Protein AF-A0A1V9Y1W1-F1 (afdb_monomer_lite)

Secondary structure (DSSP, 8-state):
-HHHHH--PPPPPSSPPSTT--TTSPPP---TTHHHHHHHHHHHHHHHH-TT--HHHHTTTS-HHHHHHHHHGGG-S-HHHHHHHHHHHHHHHHH-GGGHHHHHHHHHHHHHHIIIIIS--TTHHHHHHHHHHHHHTPPSSPPHHHHHHIIIIIHHHTTSGGGGGTHHHHHHHHHHHHHH-GGGHHHHHHHHHHT--SS-HHHHHHHHHHHHHHHHT--HHHHTTTHHHHHHHHHHHHT-SSHHHHHHHHGGGG-HHHHHHHHHTHHHHHHHHHHHHHHHHHH-S-HHHHHHHHHHHHHHHHH-HHHHHHHHHHHHHHHHHHHHHHHHHHHHHHHHHHHHHT-GGGS--

Sequence (349 aa):
MFATNVFRTLPPSSNPNGAEFDPEEDEPTLEAAWPHLQLVYELFLRFLESGNFHPANAKKYIDHRFVLQLLELFDSEDPRERDFLKTTLHRIYGKFLSLRGYIRKQINNIFYRFIYETERHNGVAELLEILGSIINGFALPLKEEHKVFLLKVLMPLHKVKSLSVYHPQLAYCVVQFLEKDPSLTKPVILSLLKFWPKVHSPKEVMFLNELEEILDVIEPAEFQKIQVPLFKQLARCVSSPHFQVAERALYYCNNEYIMSLISDNVHEILPIMFPALYKNRESHWNKTIYGLIYGALKQFMEINQTLFNECVKKFEEESGLDETKEKQRQEFWQKVQQMAIQNPQVGAG

Organism: NCBI:txid418985

Radius of gyration: 27.18 Å; chains: 1; bounding box: 74×66×66 Å

pLDDT: mean 92.95, std 8.32, range [42.84, 98.75]

Foldseek 3Di:
DLCVVPQDQADDDPADDDPPDAPVPDDQDADPCCVVNVVSLVVVLCQLVDPPDDVVVCDVPCDLVVLLSLVSCLQHSHVVSVVSSLSNVLSCCVRPVPCVVSNVVSLQVVQCCCLPPDVDGNRVQSSLQSLLVVLLVDDPPHDPVVLCCCLVRLLSLLQRPNCVNRLVSSLSSNLSNCLNPVVSLQSSVVSLLVSQDDPDVVSNLSSLVSVLSNLVRHDLVSCVNCLQSVLLVLLVQCLDLPCSSVVSSLCLCVDPSSLVSCLVVVLRRVLNNVLSLVVVCPPHPDPVSNVSSVVSLVSSCVSPVVVSVVSVVVNVVVVVVVVVVVVVVVVVVVVVVVVVVPDVVVVDD

InterPro domains:
  IPR002554 Protein phosphatase 2A, regulatory B subunit, B56 [PF01603] (1-340)
  IPR002554 Protein phosphatase 2A, regulatory B subunit, B56 [PIRSF028043] (1-345)
  IPR002554 Protein phosphatase 2A, regulatory B subunit, B56 [PTHR10257] (1-341)
  IPR011989 Armadillo-like helical [G3DSA:1.25.10.10] (1-339)
  IPR016024 Armadillo-type fold [SSF48371] (1-335)

Structure (mmCIF, N/CA/C/O backbone):
data_AF-A0A1V9Y1W1-F1
#
_entry.id   AF-A0A1V9Y1W1-F1
#
loop_
_atom_site.group_PDB
_atom_site.id
_atom_site.type_symbol
_atom_site.label_atom_id
_atom_site.label_alt_id
_atom_site.label_comp_id
_atom_site.label_asym_id
_atom_site.label_entity_id
_atom_site.label_seq_id
_atom_site.pdbx_PDB_ins_code
_atom_site.Cartn_x
_atom_site.Cartn_y
_atom_site.Cartn_z
_atom_site.occupancy
_atom_site.B_iso_or_equiv
_atom_site.auth_seq_id
_atom_site.auth_comp_id
_atom_site.auth_asym_id
_atom_site.auth_atom_id
_atom_site.pdbx_PDB_model_num
ATOM 1 N N . MET A 1 1 ? 26.058 -5.928 -27.837 1.00 94.44 1 MET A N 1
ATOM 2 C CA . MET A 1 1 ? 26.867 -5.950 -26.601 1.00 94.44 1 MET A CA 1
ATOM 3 C C . MET A 1 1 ? 25.974 -6.131 -25.381 1.00 94.44 1 MET A C 1
ATOM 5 O O . MET A 1 1 ? 25.947 -7.250 -24.898 1.00 94.44 1 MET A O 1
ATOM 9 N N . PHE A 1 2 ? 25.194 -5.129 -24.943 1.00 96.44 2 PHE A N 1
ATOM 10 C CA . PHE A 1 2 ? 24.341 -5.250 -23.743 1.00 96.44 2 PHE A CA 1
ATOM 11 C C . PHE A 1 2 ? 23.409 -6.472 -23.797 1.00 96.44 2 PHE A C 1
ATOM 13 O O . PHE A 1 2 ? 23.559 -7.391 -23.002 1.00 96.44 2 PHE A O 1
ATOM 20 N N . ALA A 1 3 ? 22.549 -6.542 -24.820 1.00 95.62 3 ALA A N 1
ATOM 21 C CA . ALA A 1 3 ? 21.595 -7.638 -25.004 1.00 95.62 3 ALA A CA 1
ATOM 22 C C . ALA A 1 3 ? 22.239 -9.037 -24.977 1.00 95.62 3 ALA A C 1
ATOM 24 O O . ALA A 1 3 ? 21.687 -9.951 -24.390 1.00 95.62 3 ALA A O 1
ATOM 25 N N . THR A 1 4 ? 23.421 -9.199 -25.579 1.00 96.38 4 THR A N 1
ATOM 26 C CA . THR A 1 4 ? 24.126 -10.490 -25.661 1.00 96.38 4 THR A CA 1
ATOM 27 C C . THR A 1 4 ? 24.668 -10.965 -24.314 1.00 96.38 4 THR A C 1
ATOM 29 O O . THR A 1 4 ? 24.774 -12.164 -24.103 1.00 96.38 4 THR A O 1
ATOM 32 N N . ASN A 1 5 ? 25.046 -10.040 -23.428 1.00 96.62 5 ASN A N 1
ATOM 33 C CA . ASN A 1 5 ? 25.606 -10.381 -22.118 1.00 96.62 5 ASN A CA 1
ATOM 34 C C . ASN A 1 5 ? 24.523 -10.491 -21.042 1.00 96.62 5 ASN A C 1
ATOM 36 O O . ASN A 1 5 ? 24.656 -11.287 -20.123 1.00 96.62 5 ASN A O 1
ATOM 40 N N . VAL A 1 6 ? 23.480 -9.666 -21.148 1.00 96.75 6 VAL A N 1
ATOM 41 C CA . VAL A 1 6 ? 22.501 -9.463 -20.078 1.00 96.75 6 VAL A CA 1
ATOM 42 C C . VAL A 1 6 ? 21.240 -10.299 -20.293 1.00 96.75 6 VAL A C 1
ATOM 44 O O . VAL A 1 6 ? 20.782 -10.950 -19.355 1.00 96.75 6 VAL A O 1
ATOM 47 N N . PHE A 1 7 ? 20.687 -10.329 -21.514 1.00 97.31 7 PHE A N 1
ATOM 48 C CA . PHE A 1 7 ? 19.430 -11.034 -21.777 1.00 97.31 7 PHE A CA 1
ATOM 49 C C . PHE A 1 7 ? 19.651 -12.542 -21.817 1.00 97.31 7 PHE A C 1
ATOM 51 O O . PHE A 1 7 ? 20.186 -13.094 -22.780 1.00 97.31 7 PHE A O 1
ATOM 58 N N . ARG A 1 8 ? 19.188 -13.195 -20.756 1.00 95.31 8 ARG A N 1
ATOM 59 C CA . ARG A 1 8 ? 19.259 -14.634 -20.534 1.00 95.31 8 ARG A CA 1
ATOM 60 C C . ARG A 1 8 ? 18.009 -15.085 -19.794 1.00 95.31 8 ARG A C 1
ATOM 62 O O . ARG A 1 8 ? 17.386 -14.297 -19.089 1.00 95.31 8 ARG A O 1
ATOM 69 N N . THR A 1 9 ? 17.655 -16.354 -19.946 1.00 93.44 9 THR A N 1
ATOM 70 C CA . THR A 1 9 ? 16.672 -16.976 -19.058 1.00 93.44 9 THR A CA 1
ATOM 71 C C . THR A 1 9 ? 17.300 -17.112 -17.676 1.00 93.44 9 THR A C 1
ATOM 73 O O . THR A 1 9 ? 18.427 -17.597 -17.564 1.00 93.44 9 THR A O 1
ATOM 76 N N . LEU A 1 10 ? 16.590 -16.656 -16.647 1.00 92.25 10 LEU A N 1
ATOM 77 C CA . LEU A 1 10 ? 17.040 -16.784 -15.265 1.00 92.25 10 LEU A CA 1
ATOM 78 C C . LEU A 1 10 ? 17.073 -18.266 -14.854 1.00 92.25 10 LEU A C 1
ATOM 80 O O . LEU A 1 10 ? 16.246 -19.050 -15.337 1.00 92.25 10 LEU A O 1
ATOM 84 N N . PRO A 1 11 ? 18.034 -18.672 -14.007 1.00 89.50 11 PRO A N 1
ATOM 85 C CA . PRO A 1 11 ? 18.079 -20.035 -13.498 1.00 89.50 11 PRO A CA 1
ATOM 86 C C . PRO A 1 11 ? 16.811 -20.360 -12.686 1.00 89.50 11 PRO A C 1
ATOM 88 O O . PRO A 1 11 ? 16.141 -19.448 -12.196 1.00 89.50 11 PRO A O 1
ATOM 91 N N . PRO A 1 12 ? 16.455 -21.651 -12.537 1.00 86.88 12 PRO A N 1
ATOM 92 C CA . PRO A 1 12 ? 15.406 -22.064 -11.612 1.00 86.88 12 PRO A CA 1
ATOM 93 C C . PRO A 1 12 ? 15.699 -21.533 -10.213 1.00 86.88 12 PRO A C 1
ATOM 95 O O . PRO A 1 12 ? 16.860 -21.500 -9.809 1.00 86.88 12 PRO A O 1
ATOM 98 N N . SER A 1 13 ? 14.652 -21.151 -9.486 1.00 82.81 13 SER A N 1
ATOM 99 C CA . SER A 1 13 ? 14.856 -20.575 -8.166 1.00 82.81 13 SER A CA 1
ATOM 100 C C . SER A 1 13 ? 15.487 -21.564 -7.189 1.00 82.81 13 SER A C 1
ATOM 102 O O . SER A 1 13 ? 15.090 -22.732 -7.135 1.00 82.81 13 SER A O 1
ATOM 104 N N . SER A 1 14 ? 16.428 -21.055 -6.395 1.00 76.25 14 SER A N 1
ATOM 105 C CA . SER A 1 14 ? 17.072 -21.778 -5.299 1.00 76.25 14 SER A CA 1
ATOM 106 C C . SER A 1 14 ? 16.156 -21.931 -4.080 1.00 76.25 14 SER A C 1
ATOM 108 O O . SER A 1 14 ? 16.342 -22.861 -3.293 1.00 76.25 14 SER A O 1
ATOM 110 N N . ASN A 1 15 ? 15.162 -21.048 -3.927 1.00 76.56 15 ASN A N 1
ATOM 111 C CA . ASN A 1 15 ? 14.377 -20.956 -2.697 1.00 76.56 15 ASN A CA 1
ATOM 112 C C . ASN A 1 15 ? 13.150 -21.883 -2.729 1.00 76.56 15 ASN A C 1
ATOM 114 O O . ASN A 1 15 ? 12.486 -21.999 -3.774 1.00 76.56 15 ASN A O 1
ATOM 118 N N . PRO A 1 16 ? 12.831 -22.546 -1.600 1.00 74.25 16 PRO A N 1
ATOM 119 C CA . PRO A 1 16 ? 11.750 -23.520 -1.522 1.00 74.25 16 PRO A CA 1
ATOM 120 C C . PRO A 1 16 ? 10.386 -22.896 -1.843 1.00 74.25 16 PRO A C 1
ATOM 122 O O . PRO A 1 16 ? 10.090 -21.767 -1.477 1.00 74.25 16 PRO A O 1
ATOM 125 N N . ASN A 1 17 ? 9.516 -23.656 -2.512 1.00 67.75 17 ASN A N 1
ATOM 126 C CA . ASN A 1 17 ? 8.134 -23.245 -2.770 1.00 67.75 17 ASN A CA 1
ATOM 127 C C . ASN A 1 17 ? 7.203 -23.826 -1.698 1.00 67.75 17 ASN A C 1
ATOM 129 O O . ASN A 1 17 ? 7.251 -25.028 -1.440 1.00 67.75 17 ASN A O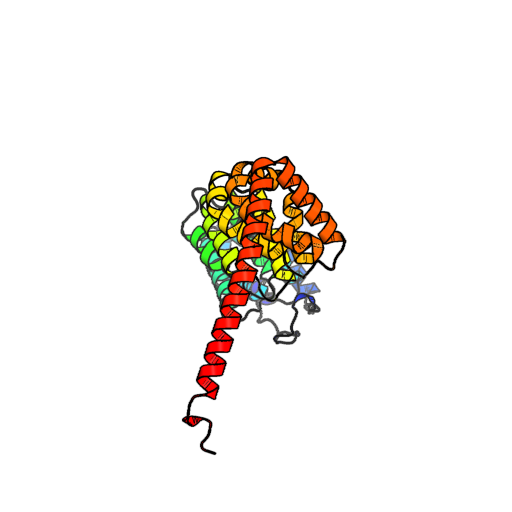 1
ATOM 133 N N . GLY A 1 18 ? 6.294 -23.024 -1.136 1.00 68.12 18 GLY A N 1
ATOM 134 C CA . GLY A 1 18 ? 5.291 -23.546 -0.205 1.00 68.12 18 GLY A CA 1
ATOM 135 C C . GLY A 1 18 ? 4.492 -22.486 0.546 1.00 68.12 18 GLY A C 1
ATOM 136 O O . GLY A 1 18 ? 4.697 -21.291 0.381 1.00 68.12 18 GLY A O 1
ATOM 137 N N . ALA A 1 19 ? 3.552 -22.938 1.378 1.00 66.88 19 ALA A N 1
ATOM 138 C CA . ALA A 1 19 ? 2.734 -22.064 2.223 1.00 66.88 19 ALA A CA 1
ATOM 139 C C . ALA A 1 19 ? 3.459 -21.579 3.492 1.00 66.88 19 ALA A C 1
ATOM 141 O O . ALA A 1 19 ? 3.015 -20.601 4.086 1.00 66.88 19 ALA A O 1
ATOM 142 N N . GLU A 1 20 ? 4.537 -22.264 3.880 1.00 66.94 20 GLU A N 1
ATOM 143 C CA . GLU A 1 20 ? 5.432 -21.924 5.001 1.00 66.94 20 GLU A CA 1
ATOM 144 C C . GLU A 1 20 ? 6.626 -21.067 4.554 1.00 66.94 20 GLU A C 1
ATOM 146 O O . GLU A 1 20 ? 7.510 -20.772 5.345 1.00 66.94 20 GLU A O 1
ATOM 151 N N . PHE A 1 21 ? 6.662 -20.695 3.275 1.00 70.44 21 PHE A N 1
ATOM 152 C CA . PHE A 1 21 ? 7.709 -19.872 2.696 1.00 70.44 21 PHE A CA 1
ATOM 153 C C . PHE A 1 21 ? 7.544 -18.410 3.120 1.00 70.44 21 PHE A C 1
ATOM 155 O O . PHE A 1 21 ? 6.513 -17.799 2.813 1.00 70.44 21 PHE A O 1
ATOM 162 N N . ASP A 1 22 ? 8.566 -17.864 3.776 1.00 76.38 22 ASP A N 1
ATOM 163 C CA . ASP A 1 22 ? 8.696 -16.436 4.044 1.00 76.38 22 ASP A CA 1
ATOM 164 C C . ASP A 1 22 ? 9.811 -15.841 3.163 1.00 76.38 22 ASP A C 1
ATOM 166 O O . ASP A 1 22 ? 10.987 -16.120 3.397 1.00 76.38 22 ASP A O 1
ATOM 170 N N . PRO A 1 23 ? 9.476 -15.016 2.154 1.00 75.50 23 PRO A N 1
ATOM 171 C CA . PRO A 1 23 ? 10.470 -14.375 1.297 1.00 75.50 23 PRO A CA 1
ATOM 172 C C . PRO A 1 23 ? 11.428 -13.434 2.041 1.00 75.50 23 PRO A C 1
ATOM 174 O O . PRO A 1 23 ? 12.436 -13.035 1.464 1.00 75.50 23 PRO A O 1
ATOM 177 N N . GLU A 1 24 ? 11.120 -13.022 3.276 1.00 72.69 24 GLU A N 1
ATOM 178 C CA . GLU A 1 24 ? 12.048 -12.222 4.086 1.00 72.69 24 GLU A CA 1
ATOM 179 C C . GLU A 1 24 ? 13.225 -13.039 4.630 1.00 72.69 24 GLU A C 1
ATOM 181 O O . GLU A 1 24 ? 14.273 -12.468 4.933 1.00 72.69 24 GLU A O 1
ATOM 186 N N . GLU A 1 25 ? 13.073 -14.361 4.732 1.00 76.50 25 GLU A N 1
ATOM 187 C CA . GLU A 1 25 ? 14.111 -15.275 5.221 1.00 76.50 25 GLU A CA 1
ATOM 188 C C . GLU A 1 25 ? 15.004 -15.820 4.094 1.00 76.50 25 GLU A C 1
ATOM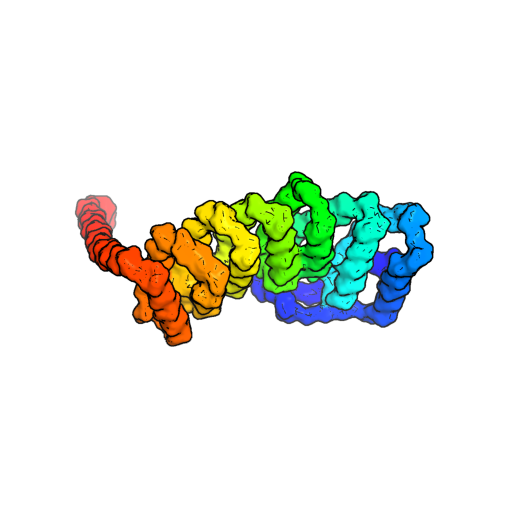 190 O O . GLU A 1 25 ? 15.956 -16.559 4.353 1.00 76.50 25 GLU A O 1
ATOM 195 N N . ASP A 1 26 ? 14.725 -15.447 2.843 1.00 77.06 26 ASP A N 1
ATOM 196 C CA . ASP A 1 26 ? 15.476 -15.911 1.683 1.00 77.06 26 ASP A CA 1
ATOM 197 C C . ASP A 1 26 ? 16.915 -15.383 1.669 1.00 77.06 26 ASP A C 1
ATOM 199 O O . ASP A 1 26 ? 17.170 -14.175 1.628 1.00 77.06 26 ASP A O 1
ATOM 203 N N . GLU A 1 27 ? 17.880 -16.300 1.584 1.00 76.44 27 GLU A N 1
ATOM 204 C CA . GLU A 1 27 ? 19.252 -15.936 1.247 1.00 76.44 27 GLU A CA 1
ATOM 205 C C . GLU A 1 27 ? 19.339 -15.604 -0.254 1.00 76.44 27 GLU A C 1
ATOM 207 O O . GLU A 1 27 ? 19.015 -16.445 -1.097 1.00 76.44 27 GLU A O 1
ATOM 212 N N . PRO A 1 28 ? 19.779 -14.392 -0.639 1.00 80.19 28 PRO A N 1
ATOM 213 C CA . PRO A 1 28 ? 19.833 -14.018 -2.043 1.00 80.19 28 PRO A CA 1
ATOM 214 C C . PRO A 1 28 ? 20.905 -14.831 -2.773 1.00 80.19 28 PRO A C 1
ATOM 216 O O . PRO A 1 28 ? 22.097 -14.738 -2.459 1.00 80.19 28 PRO A O 1
ATOM 219 N N . THR A 1 29 ? 20.508 -15.568 -3.813 1.00 85.00 29 THR A N 1
ATOM 220 C CA . THR A 1 29 ? 21.474 -16.202 -4.715 1.00 85.00 29 THR A CA 1
ATOM 221 C C . THR A 1 29 ? 22.165 -15.125 -5.547 1.00 85.00 29 THR A C 1
ATOM 223 O O . THR A 1 29 ? 21.559 -14.472 -6.398 1.00 85.00 29 THR A O 1
ATOM 226 N N . LEU A 1 30 ? 23.462 -14.939 -5.308 1.00 91.00 30 LEU A N 1
ATOM 227 C CA . LEU A 1 30 ? 24.277 -13.979 -6.047 1.00 91.00 30 LEU A CA 1
ATOM 228 C C . LEU A 1 30 ? 24.680 -14.527 -7.420 1.00 91.00 30 LEU A C 1
ATOM 230 O O . LEU A 1 30 ? 25.080 -15.684 -7.554 1.00 91.00 30 LEU A O 1
ATOM 234 N N . GLU A 1 31 ? 24.658 -13.667 -8.438 1.00 91.06 31 GLU A N 1
ATOM 235 C CA . GLU A 1 31 ? 25.054 -14.037 -9.795 1.00 91.06 31 GLU A CA 1
ATOM 236 C C . GLU A 1 31 ? 26.576 -14.245 -9.883 1.00 91.06 31 GLU A C 1
ATOM 238 O O . GLU A 1 31 ? 27.374 -13.351 -9.581 1.00 91.06 31 GLU A O 1
ATOM 243 N N . ALA A 1 32 ? 27.005 -15.429 -10.326 1.00 91.94 32 ALA A N 1
ATOM 244 C CA . ALA A 1 32 ? 28.419 -15.799 -10.374 1.00 91.94 32 ALA A CA 1
ATOM 245 C C . ALA A 1 32 ? 29.205 -14.956 -11.392 1.00 91.94 32 ALA A C 1
ATOM 247 O O . ALA A 1 32 ? 30.377 -14.639 -11.179 1.00 91.94 32 ALA A O 1
ATOM 248 N N . ALA A 1 33 ? 28.554 -14.544 -12.485 1.00 95.06 33 ALA A N 1
ATOM 249 C CA . ALA A 1 33 ? 29.146 -13.684 -13.508 1.00 95.06 33 ALA A CA 1
ATOM 250 C C . ALA A 1 33 ? 29.104 -12.181 -13.155 1.00 95.06 33 ALA A C 1
ATOM 252 O O . ALA A 1 33 ? 29.411 -11.342 -14.010 1.00 95.06 33 ALA A O 1
ATOM 253 N N . TRP A 1 34 ? 28.747 -11.818 -11.914 1.00 96.69 34 TRP A N 1
ATOM 254 C CA . TRP A 1 34 ? 28.551 -10.426 -11.502 1.00 96.69 34 TRP A CA 1
ATOM 255 C C . TRP A 1 34 ? 29.719 -9.478 -11.823 1.00 96.69 34 TRP A C 1
ATOM 257 O O . TRP A 1 34 ? 29.442 -8.408 -12.362 1.00 96.69 34 TRP A O 1
ATOM 267 N N . PRO A 1 35 ? 31.008 -9.828 -11.610 1.00 96.56 35 PRO A N 1
ATOM 268 C CA . PRO A 1 35 ? 32.115 -8.920 -11.931 1.00 96.56 35 PRO A CA 1
ATOM 269 C C . PRO A 1 35 ? 32.142 -8.463 -13.398 1.00 96.56 35 PRO A C 1
ATOM 271 O O . PRO A 1 35 ? 32.574 -7.353 -13.697 1.00 96.56 35 PRO A O 1
ATOM 274 N N . HIS A 1 36 ? 31.660 -9.303 -14.319 1.00 97.12 36 HIS A N 1
ATOM 275 C CA . HIS A 1 36 ? 31.512 -8.951 -15.731 1.00 97.12 36 HIS A CA 1
ATOM 276 C C . HIS A 1 36 ? 30.212 -8.184 -15.990 1.00 97.12 36 HIS A C 1
ATOM 278 O O . HIS A 1 36 ? 30.229 -7.131 -16.630 1.00 97.12 36 HIS A O 1
ATOM 284 N N . LEU A 1 37 ? 29.083 -8.684 -15.476 1.00 97.44 37 LEU A N 1
ATOM 285 C CA . LEU A 1 37 ? 27.770 -8.069 -15.701 1.00 97.44 37 LEU A CA 1
ATOM 286 C C . LEU A 1 37 ? 27.683 -6.654 -15.131 1.00 97.44 37 LEU A C 1
ATOM 288 O O . LEU A 1 37 ? 27.131 -5.776 -15.791 1.00 97.44 37 LEU A O 1
ATOM 292 N N . GLN A 1 38 ? 28.285 -6.412 -13.967 1.00 97.69 38 GLN A N 1
ATOM 293 C CA . GLN A 1 38 ? 28.365 -5.092 -13.355 1.00 97.69 38 GLN A CA 1
ATOM 294 C C . GLN A 1 38 ? 28.946 -4.066 -14.336 1.00 97.69 38 GLN A C 1
ATOM 296 O O . GLN A 1 38 ? 28.330 -3.032 -14.581 1.00 97.69 38 GLN A O 1
ATOM 301 N N . LEU A 1 39 ? 30.080 -4.376 -14.974 1.00 97.88 39 LEU A N 1
ATOM 302 C CA . LEU A 1 39 ? 30.716 -3.480 -15.945 1.00 97.88 39 LEU A CA 1
ATOM 303 C C . LEU A 1 39 ? 29.834 -3.249 -17.179 1.00 97.88 39 LEU A C 1
ATOM 305 O O . LEU A 1 39 ? 29.799 -2.142 -17.720 1.00 97.88 39 LEU A O 1
ATOM 309 N N . VAL A 1 40 ? 29.101 -4.273 -17.627 1.00 98.31 40 VAL A N 1
ATOM 310 C CA . VAL A 1 40 ? 28.162 -4.151 -18.752 1.00 98.31 40 VAL A CA 1
ATOM 311 C C . VAL A 1 40 ? 26.996 -3.220 -18.402 1.00 98.31 40 VAL A C 1
ATOM 313 O O . VAL A 1 40 ? 26.651 -2.354 -19.216 1.00 98.31 40 VAL A O 1
ATOM 316 N N . TYR A 1 41 ? 26.411 -3.364 -17.210 1.00 98.19 41 TYR A N 1
ATOM 317 C CA . TYR A 1 41 ? 25.351 -2.484 -16.719 1.00 98.19 41 TYR A CA 1
ATOM 318 C C . TYR A 1 41 ? 25.848 -1.049 -16.527 1.00 98.19 41 TYR A C 1
ATOM 320 O O . TYR A 1 41 ? 25.228 -0.119 -17.045 1.00 98.19 41 TYR A O 1
ATOM 328 N N . GLU A 1 42 ? 26.990 -0.858 -15.862 1.00 97.69 42 GLU A N 1
ATOM 329 C CA . GLU A 1 42 ? 27.600 0.458 -15.650 1.00 97.69 42 GLU A CA 1
ATOM 330 C C . GLU A 1 42 ? 27.883 1.167 -16.976 1.00 97.69 42 GLU A C 1
ATOM 332 O O . GLU A 1 42 ? 27.500 2.325 -17.160 1.00 97.69 42 GLU A O 1
ATOM 337 N N . LEU A 1 43 ? 28.493 0.470 -17.938 1.00 97.81 43 LEU A N 1
ATOM 338 C CA . LEU A 1 43 ? 28.789 1.029 -19.253 1.00 97.81 43 LEU A CA 1
ATOM 339 C C . LEU A 1 43 ? 27.510 1.445 -19.991 1.00 97.81 43 LEU A C 1
ATOM 341 O O . LEU A 1 43 ? 27.461 2.529 -20.578 1.00 97.81 43 LEU A O 1
ATOM 345 N N . PHE A 1 44 ? 26.467 0.612 -19.964 1.00 97.81 44 PHE A N 1
ATOM 346 C CA . PHE A 1 44 ? 25.202 0.931 -20.625 1.00 97.81 44 PHE A CA 1
ATOM 347 C C . PHE A 1 44 ? 24.478 2.106 -19.962 1.00 97.81 44 PHE A C 1
ATOM 349 O O . PHE A 1 44 ? 23.954 2.982 -20.652 1.00 97.81 44 PHE A O 1
ATOM 356 N N . LEU A 1 45 ? 24.506 2.175 -18.634 1.00 96.94 45 LEU A N 1
ATOM 357 C CA . LEU A 1 45 ? 23.914 3.267 -17.874 1.00 96.94 45 LEU A CA 1
ATOM 358 C C . LEU A 1 45 ? 24.636 4.591 -18.156 1.00 96.94 45 LEU A C 1
ATOM 360 O O . LEU A 1 45 ? 23.988 5.576 -18.510 1.00 96.94 45 LEU A O 1
ATOM 364 N N . ARG A 1 46 ? 25.976 4.600 -18.141 1.00 96.88 46 ARG A N 1
ATOM 365 C CA . ARG A 1 46 ? 26.783 5.774 -18.525 1.00 96.88 46 ARG A CA 1
ATOM 366 C C . ARG A 1 46 ? 26.538 6.195 -19.973 1.00 96.88 46 ARG A C 1
ATOM 368 O O . ARG A 1 46 ? 26.474 7.389 -20.262 1.00 96.88 46 ARG A O 1
ATOM 375 N N . PHE A 1 47 ? 26.356 5.235 -20.878 1.00 95.94 47 PHE A N 1
ATOM 376 C CA . PHE A 1 47 ? 25.985 5.511 -22.265 1.00 95.94 47 PHE A CA 1
ATOM 377 C C . PHE A 1 47 ? 24.619 6.207 -22.372 1.00 95.94 47 PHE A C 1
ATOM 379 O O . PHE A 1 47 ? 24.504 7.205 -23.085 1.00 95.94 47 PHE A O 1
ATOM 386 N N . LEU A 1 48 ? 23.602 5.739 -21.639 1.00 95.25 48 LEU A N 1
ATOM 387 C CA . LEU A 1 48 ? 22.280 6.375 -21.607 1.00 95.25 48 LEU A CA 1
ATOM 388 C C . LEU A 1 48 ? 22.316 7.769 -20.968 1.00 95.25 48 LEU A C 1
ATOM 390 O O . LEU A 1 48 ? 21.591 8.663 -21.407 1.00 95.25 48 LEU A O 1
ATOM 394 N N . GLU A 1 49 ? 23.132 7.967 -19.934 1.00 93.81 49 GLU A N 1
ATOM 395 C CA . GLU A 1 49 ? 23.247 9.230 -19.194 1.00 93.81 49 GLU A CA 1
ATOM 396 C C . GLU A 1 49 ? 24.115 10.283 -19.886 1.00 93.81 49 GLU A C 1
ATOM 398 O O . GLU A 1 49 ? 24.023 11.461 -19.543 1.00 93.81 49 GLU A O 1
ATOM 403 N N . SER A 1 50 ? 24.901 9.893 -20.890 1.00 94.81 50 SER A N 1
ATOM 404 C CA . SER A 1 50 ? 25.735 10.818 -21.654 1.00 94.81 50 SER A CA 1
ATOM 405 C C . SER A 1 50 ? 24.925 11.998 -22.204 1.00 94.81 50 SER A C 1
ATOM 407 O O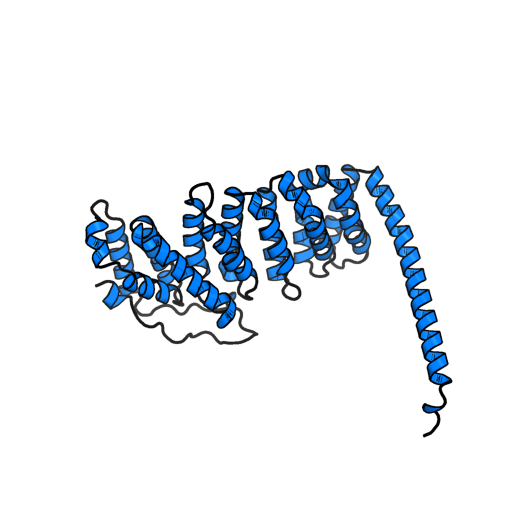 . SER A 1 50 ? 23.878 11.816 -22.831 1.00 94.81 50 SER A O 1
ATOM 409 N N . GLY A 1 51 ? 25.442 13.219 -22.030 1.00 91.81 51 GLY A N 1
ATOM 410 C CA . GLY A 1 51 ? 24.837 14.436 -22.587 1.00 91.81 51 GLY A CA 1
ATOM 411 C C . GLY A 1 51 ? 24.762 14.435 -24.119 1.00 91.81 51 GLY A C 1
ATOM 412 O O . GLY A 1 51 ? 23.899 15.089 -24.692 1.00 91.81 51 GLY A O 1
ATOM 413 N N . ASN A 1 52 ? 25.603 13.632 -24.779 1.00 93.12 52 ASN A N 1
ATOM 414 C CA . ASN A 1 52 ? 25.625 13.477 -26.236 1.00 93.12 52 ASN A CA 1
ATOM 415 C C . ASN A 1 52 ? 24.702 12.347 -26.734 1.00 93.12 52 ASN A C 1
ATOM 417 O O . ASN A 1 52 ? 24.702 12.013 -27.923 1.00 93.12 52 ASN A O 1
ATOM 421 N N . PHE A 1 53 ? 23.932 11.716 -25.845 1.00 93.38 53 PHE A N 1
ATOM 422 C CA . PHE A 1 53 ? 23.012 10.648 -26.212 1.00 93.38 53 PHE A CA 1
ATOM 423 C C . PHE A 1 53 ? 21.779 11.205 -26.936 1.00 93.38 53 PHE A C 1
ATOM 425 O O . PHE A 1 53 ? 21.013 11.983 -26.371 1.00 93.38 53 PHE A O 1
ATOM 432 N N . HIS A 1 54 ? 21.547 10.746 -28.169 1.00 92.00 54 HIS A N 1
ATOM 433 C CA . HIS A 1 54 ? 20.410 11.155 -28.996 1.00 92.00 54 HIS A CA 1
ATOM 434 C C . HIS A 1 54 ? 19.355 10.031 -29.073 1.00 92.00 54 HIS A C 1
ATOM 436 O O . HIS A 1 54 ? 19.546 9.070 -29.829 1.00 92.00 54 HIS A O 1
ATOM 442 N N . PRO A 1 55 ? 18.209 10.139 -28.364 1.00 92.12 55 PRO A N 1
ATOM 443 C CA . PRO A 1 55 ? 17.198 9.076 -28.314 1.00 92.12 55 PRO A CA 1
ATOM 444 C C . PRO A 1 55 ? 16.631 8.688 -29.686 1.00 92.12 55 PRO A C 1
ATOM 446 O O . PRO A 1 55 ? 16.304 7.526 -29.914 1.00 92.12 55 PRO A O 1
ATOM 449 N N . ALA A 1 56 ? 16.555 9.632 -30.630 1.00 90.56 56 ALA A N 1
ATOM 450 C CA . ALA A 1 56 ? 16.045 9.380 -31.980 1.00 90.56 56 ALA A CA 1
ATOM 451 C C . ALA A 1 56 ? 16.846 8.300 -32.733 1.00 90.56 56 ALA A C 1
ATOM 453 O O . ALA A 1 56 ? 16.259 7.468 -33.425 1.00 90.56 56 ALA A O 1
ATOM 454 N N . ASN A 1 57 ? 18.168 8.269 -32.544 1.00 92.12 57 ASN A N 1
ATOM 455 C CA . ASN A 1 57 ? 19.047 7.293 -33.189 1.00 92.12 57 ASN A CA 1
ATOM 456 C C . ASN A 1 57 ? 18.959 5.923 -32.502 1.00 92.12 57 ASN A C 1
ATOM 458 O O . ASN A 1 57 ? 18.968 4.888 -33.167 1.00 92.12 57 ASN A O 1
ATOM 462 N N . ALA A 1 58 ? 18.824 5.919 -31.174 1.00 92.38 58 ALA A N 1
ATOM 463 C CA . ALA A 1 58 ? 18.742 4.704 -30.367 1.00 92.38 58 ALA A CA 1
ATOM 464 C C . ALA A 1 58 ? 17.366 4.015 -30.431 1.00 92.38 58 ALA A C 1
ATOM 466 O O . ALA A 1 58 ? 17.284 2.808 -30.220 1.00 92.38 58 ALA A O 1
ATOM 467 N N . LYS A 1 59 ? 16.294 4.745 -30.773 1.00 90.06 59 LYS A N 1
ATOM 468 C CA . LYS A 1 59 ? 14.911 4.232 -30.833 1.00 90.06 59 LYS A CA 1
ATOM 469 C C . LYS A 1 59 ? 14.738 3.014 -31.751 1.00 90.06 59 LYS A C 1
ATOM 471 O O . LYS A 1 59 ? 13.832 2.220 -31.540 1.00 90.06 59 LYS A O 1
ATOM 476 N N . LYS A 1 60 ? 15.591 2.862 -32.771 1.00 92.44 60 LYS A N 1
ATOM 477 C CA . LYS A 1 60 ? 15.572 1.702 -33.682 1.00 92.44 60 LYS A CA 1
ATOM 478 C C . LYS A 1 60 ? 16.096 0.412 -33.038 1.00 92.44 60 LYS A C 1
ATOM 480 O O . LYS A 1 60 ? 15.822 -0.660 -33.556 1.00 92.44 60 LYS A O 1
ATOM 485 N N . TYR A 1 61 ? 16.863 0.530 -31.954 1.00 94.56 61 TYR A N 1
ATOM 486 C CA . TYR A 1 61 ? 17.530 -0.588 -31.281 1.00 94.56 61 TYR A CA 1
ATOM 487 C C . TYR A 1 61 ? 16.959 -0.854 -29.885 1.00 94.56 61 TYR A C 1
ATOM 489 O O . TYR A 1 61 ? 16.939 -1.995 -29.438 1.00 94.56 61 TYR A O 1
ATOM 497 N N . ILE A 1 62 ? 16.490 0.194 -29.202 1.00 96.12 62 ILE A N 1
ATOM 498 C CA . ILE A 1 62 ? 15.746 0.094 -27.945 1.00 96.12 62 ILE A CA 1
ATOM 499 C C . ILE A 1 62 ? 14.260 0.111 -28.303 1.00 96.12 62 ILE A C 1
ATOM 501 O O . ILE A 1 62 ? 13.611 1.158 -28.312 1.00 96.12 62 ILE A O 1
ATOM 505 N N . ASP A 1 63 ? 13.754 -1.059 -28.678 1.00 95.38 63 ASP A N 1
ATOM 506 C CA . ASP A 1 63 ? 12.377 -1.284 -29.107 1.00 95.38 63 ASP A CA 1
ATOM 507 C C . ASP A 1 63 ? 11.553 -2.023 -28.030 1.00 95.38 63 ASP A C 1
ATOM 509 O O . ASP A 1 63 ? 11.980 -2.211 -26.889 1.00 95.38 63 ASP A O 1
ATOM 513 N N . HIS A 1 64 ? 10.333 -2.439 -28.381 1.00 97.31 64 HIS A N 1
ATOM 514 C CA . HIS A 1 64 ? 9.462 -3.189 -27.471 1.00 97.31 64 HIS A CA 1
ATOM 515 C C . HIS A 1 64 ? 10.060 -4.534 -27.038 1.00 97.31 64 HIS A C 1
ATOM 517 O O . HIS A 1 64 ? 9.832 -4.960 -25.905 1.00 97.31 64 HIS A O 1
ATOM 523 N N . ARG A 1 65 ? 10.821 -5.201 -27.914 1.00 96.94 65 ARG A N 1
ATOM 524 C CA . ARG A 1 65 ? 11.453 -6.484 -27.599 1.00 96.94 65 ARG A CA 1
ATOM 525 C C . ARG A 1 65 ? 12.574 -6.287 -26.589 1.00 96.94 65 ARG A C 1
ATOM 527 O O . ARG A 1 65 ? 12.622 -7.021 -25.609 1.00 96.94 65 ARG A O 1
ATOM 534 N N . PHE A 1 66 ? 13.411 -5.269 -26.785 1.00 97.75 66 PHE A N 1
ATOM 535 C CA . PHE A 1 66 ? 14.455 -4.906 -25.830 1.00 97.75 66 PHE A CA 1
ATOM 536 C C . PHE A 1 66 ? 13.870 -4.642 -24.437 1.00 97.75 66 PHE A C 1
ATOM 538 O O . PHE A 1 66 ? 14.366 -5.168 -23.447 1.00 97.75 66 PHE A O 1
ATOM 545 N N . VAL A 1 67 ? 12.790 -3.855 -24.360 1.00 97.94 67 VAL A N 1
ATOM 546 C CA . VAL A 1 67 ? 12.119 -3.547 -23.086 1.00 97.94 67 VAL A CA 1
ATOM 547 C C . VAL A 1 67 ? 11.538 -4.798 -22.431 1.00 97.94 67 VAL A C 1
ATOM 549 O O . VAL A 1 67 ? 11.644 -4.937 -21.218 1.00 97.94 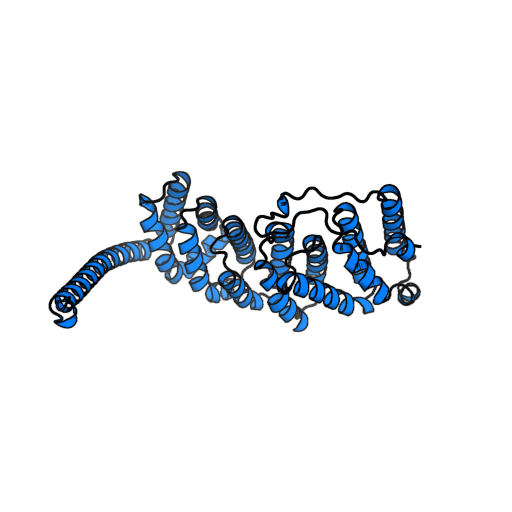67 VAL A O 1
ATOM 552 N N . LEU A 1 68 ? 10.929 -5.698 -23.207 1.00 97.75 68 LEU A N 1
ATOM 553 C CA . LEU A 1 68 ? 10.365 -6.935 -22.668 1.00 97.75 68 LEU A CA 1
ATOM 554 C C . LEU A 1 68 ? 11.454 -7.818 -22.045 1.00 97.75 68 LEU A C 1
ATOM 556 O O . LEU A 1 68 ? 11.318 -8.211 -20.895 1.00 97.75 68 LEU A O 1
ATOM 560 N N . GLN A 1 69 ? 12.555 -8.048 -22.765 1.00 97.75 69 GLN A N 1
ATOM 561 C CA . GLN A 1 69 ? 13.674 -8.851 -22.259 1.00 97.75 69 GLN A CA 1
ATOM 562 C C . GLN A 1 69 ? 14.363 -8.198 -21.054 1.00 97.75 69 GLN A C 1
ATOM 564 O O . GLN A 1 69 ? 14.837 -8.894 -20.165 1.00 97.75 69 GLN A O 1
ATOM 569 N N . LEU A 1 70 ? 14.405 -6.863 -20.999 1.00 98.12 70 LEU A N 1
ATOM 570 C CA . LEU A 1 70 ? 14.900 -6.139 -19.827 1.00 98.12 70 LEU A CA 1
ATOM 571 C C . LEU A 1 70 ? 13.982 -6.330 -18.611 1.00 98.12 70 LEU A C 1
ATOM 573 O O . LEU A 1 70 ? 14.471 -6.480 -17.499 1.00 98.12 70 LEU A O 1
ATOM 577 N N . LEU A 1 71 ? 12.662 -6.315 -18.819 1.00 98.12 71 LEU A N 1
ATOM 578 C CA . LEU A 1 71 ? 11.675 -6.507 -17.756 1.00 98.12 71 LEU A CA 1
ATOM 579 C C . LEU A 1 71 ? 11.682 -7.933 -17.194 1.00 98.12 71 LEU A C 1
ATOM 581 O O . LEU A 1 71 ? 11.519 -8.095 -15.992 1.00 98.12 71 LEU A O 1
ATOM 585 N N . GLU A 1 72 ? 11.914 -8.948 -18.029 1.00 96.94 72 GLU A N 1
ATOM 586 C CA . GLU A 1 72 ? 12.037 -10.349 -17.588 1.00 96.94 72 GLU A CA 1
ATOM 587 C C . GLU A 1 72 ? 13.171 -10.555 -16.570 1.00 96.94 72 GLU A C 1
ATOM 589 O O . GLU A 1 72 ? 13.084 -11.436 -15.720 1.00 96.94 72 GLU A O 1
ATOM 594 N N . LEU A 1 73 ? 14.212 -9.718 -16.607 1.00 97.88 73 LEU A N 1
ATOM 595 C CA . LEU A 1 73 ? 15.341 -9.805 -15.680 1.00 97.88 73 LEU A CA 1
ATOM 596 C C . LEU A 1 73 ? 15.055 -9.230 -14.289 1.00 97.88 73 LEU A C 1
ATOM 598 O O . LEU A 1 73 ? 15.841 -9.466 -13.375 1.00 97.88 73 LEU A O 1
ATOM 602 N N . PHE A 1 74 ? 13.949 -8.501 -14.092 1.00 98.00 74 PHE A N 1
ATOM 603 C CA . PHE A 1 74 ? 13.582 -8.010 -12.756 1.00 98.00 74 PHE A CA 1
ATOM 604 C C . PHE A 1 74 ? 13.270 -9.148 -11.779 1.00 98.00 74 PHE A C 1
ATOM 606 O O . PHE A 1 74 ? 13.263 -8.918 -10.575 1.00 98.00 74 PHE A O 1
ATOM 613 N N . ASP A 1 75 ? 13.050 -10.368 -12.268 1.00 95.88 75 ASP A N 1
ATOM 614 C CA . ASP A 1 75 ? 12.886 -11.547 -11.420 1.00 95.88 75 ASP A CA 1
ATOM 615 C C . ASP A 1 75 ? 14.229 -12.167 -10.973 1.00 95.88 75 ASP A C 1
ATOM 617 O O . ASP A 1 75 ? 14.246 -13.224 -10.349 1.00 95.88 75 ASP A O 1
ATOM 621 N N . SER A 1 76 ? 15.370 -11.526 -11.270 1.00 95.06 76 SER A N 1
ATOM 622 C CA . SER A 1 76 ? 16.693 -11.967 -10.800 1.00 95.06 76 SER A CA 1
ATOM 623 C C . SER A 1 76 ? 16.736 -12.022 -9.271 1.00 95.06 76 SER A C 1
ATOM 625 O O . SER A 1 76 ? 16.277 -11.094 -8.602 1.00 95.06 76 SER A O 1
ATOM 627 N N . GLU A 1 77 ? 17.300 -13.093 -8.706 1.00 92.88 77 GLU A N 1
ATOM 628 C CA . GLU A 1 77 ? 17.483 -13.237 -7.253 1.00 92.88 77 GLU A CA 1
ATOM 629 C C . GLU A 1 77 ? 18.557 -12.275 -6.716 1.00 92.88 77 GLU A C 1
ATOM 631 O O . GLU A 1 77 ? 18.490 -11.868 -5.555 1.00 92.88 77 GLU A O 1
ATOM 636 N N . ASP A 1 78 ? 19.478 -11.812 -7.571 1.00 95.00 78 ASP A N 1
ATOM 637 C CA . ASP A 1 78 ? 20.546 -10.889 -7.190 1.00 95.00 78 ASP A CA 1
ATOM 638 C C . ASP A 1 78 ? 20.020 -9.441 -7.059 1.00 95.00 78 ASP A C 1
ATOM 640 O O . ASP A 1 78 ? 19.713 -8.798 -8.073 1.00 95.00 78 ASP A O 1
ATOM 644 N N . PRO A 1 79 ? 19.953 -8.868 -5.839 1.00 94.94 79 PRO A N 1
ATOM 645 C CA . PRO A 1 79 ? 19.447 -7.509 -5.632 1.00 94.94 79 PRO A CA 1
ATOM 646 C C . PRO A 1 79 ? 20.286 -6.445 -6.347 1.00 94.94 79 PRO A C 1
ATOM 648 O O . PRO A 1 79 ? 19.768 -5.392 -6.719 1.00 94.94 79 PRO A O 1
ATOM 651 N N . ARG A 1 80 ? 21.576 -6.710 -6.589 1.00 96.69 80 ARG A N 1
ATOM 652 C CA . ARG A 1 80 ? 22.461 -5.771 -7.288 1.00 96.69 80 ARG A CA 1
ATOM 653 C C . ARG A 1 80 ? 22.052 -5.650 -8.751 1.00 96.69 80 ARG A C 1
ATOM 655 O O . ARG A 1 80 ? 22.021 -4.546 -9.290 1.00 96.69 80 ARG A O 1
ATOM 662 N N . GLU A 1 81 ? 21.698 -6.768 -9.388 1.00 97.62 81 GLU A N 1
ATOM 663 C CA . GLU A 1 81 ? 21.195 -6.769 -10.764 1.00 97.62 81 GLU A CA 1
ATOM 664 C C . GLU A 1 81 ? 19.876 -5.992 -10.850 1.00 97.62 81 GLU A C 1
ATOM 666 O O . GLU A 1 81 ? 19.729 -5.124 -11.716 1.00 97.62 81 GLU A O 1
ATOM 671 N N . ARG A 1 82 ? 18.955 -6.225 -9.905 1.00 97.56 82 ARG A N 1
ATOM 672 C CA . ARG A 1 82 ? 17.671 -5.511 -9.844 1.00 97.56 82 ARG A CA 1
ATOM 673 C C . ARG A 1 82 ? 17.836 -4.000 -9.678 1.00 97.56 82 ARG A C 1
ATOM 675 O O . ARG A 1 82 ? 17.136 -3.247 -10.355 1.00 97.56 82 ARG A O 1
ATOM 682 N N . ASP A 1 83 ? 18.795 -3.532 -8.882 1.00 97.75 83 ASP A N 1
ATOM 683 C CA . ASP A 1 83 ? 19.049 -2.093 -8.717 1.00 97.75 83 ASP A CA 1
ATOM 684 C C . ASP A 1 83 ? 19.571 -1.419 -10.009 1.00 97.75 83 ASP A C 1
ATOM 686 O O . ASP A 1 83 ? 19.117 -0.333 -10.402 1.00 97.75 83 ASP A O 1
ATOM 690 N N . PHE A 1 84 ? 20.448 -2.097 -10.761 1.00 98.25 84 PHE A N 1
ATOM 691 C CA . PHE A 1 84 ? 20.875 -1.615 -12.080 1.00 98.25 84 PHE A CA 1
ATOM 692 C C . PHE A 1 84 ? 19.738 -1.632 -13.103 1.00 98.25 84 PHE A C 1
ATOM 694 O O . PHE A 1 84 ? 19.595 -0.680 -13.882 1.00 98.25 84 PHE A O 1
ATOM 701 N N . LEU A 1 85 ? 18.913 -2.682 -13.108 1.00 98.44 85 LEU A N 1
ATOM 702 C CA . LEU A 1 85 ? 17.733 -2.781 -13.966 1.00 98.44 85 LEU A CA 1
ATOM 703 C C . LEU A 1 85 ? 16.738 -1.662 -13.664 1.00 98.44 85 LEU A C 1
ATOM 705 O O . LEU A 1 85 ? 16.266 -1.002 -14.594 1.00 98.44 85 LEU A O 1
ATOM 709 N N . LYS A 1 86 ? 16.493 -1.386 -12.379 1.00 98.50 86 LYS A N 1
ATOM 710 C CA . LYS A 1 86 ? 15.645 -0.293 -11.898 1.00 98.50 86 LYS A CA 1
ATOM 711 C C . LYS A 1 86 ? 16.069 1.036 -12.501 1.00 98.50 86 LYS A C 1
ATOM 713 O O . LYS A 1 86 ? 15.283 1.714 -13.172 1.00 98.50 86 LYS A O 1
ATOM 718 N N . THR A 1 87 ? 17.342 1.382 -12.327 1.00 98.06 87 THR A N 1
ATOM 719 C CA . THR A 1 87 ? 17.877 2.653 -12.817 1.00 98.06 87 THR A CA 1
ATOM 720 C C . THR A 1 87 ? 17.880 2.700 -14.345 1.00 98.06 87 THR A C 1
ATOM 722 O O . THR A 1 87 ? 17.472 3.699 -14.942 1.00 98.06 87 THR A O 1
ATOM 725 N N . THR A 1 88 ? 18.253 1.601 -15.005 1.00 98.06 88 THR A N 1
ATOM 726 C CA . THR A 1 88 ? 18.275 1.500 -16.471 1.00 98.06 88 THR A CA 1
ATOM 727 C C . THR A 1 88 ? 16.880 1.688 -17.071 1.00 98.06 88 THR A C 1
ATOM 729 O O . THR A 1 88 ? 16.698 2.517 -17.968 1.00 98.06 88 THR A O 1
ATOM 732 N N . LEU A 1 89 ? 15.873 0.974 -16.560 1.00 98.50 89 LEU A N 1
ATOM 733 C CA . LEU A 1 89 ? 14.495 1.075 -17.032 1.00 98.50 89 LEU A CA 1
ATOM 734 C C . LEU A 1 89 ? 13.920 2.472 -16.772 1.00 98.50 89 LEU A C 1
ATOM 736 O O . LEU A 1 89 ? 13.277 3.036 -17.660 1.00 98.50 89 LEU A O 1
ATOM 740 N N . HIS A 1 90 ? 14.206 3.072 -15.612 1.00 98.00 90 HIS A N 1
ATOM 741 C CA . HIS A 1 90 ? 13.790 4.440 -15.310 1.00 98.00 90 HIS A CA 1
ATOM 742 C C . HIS A 1 90 ? 14.374 5.450 -16.318 1.00 98.00 90 HIS A C 1
ATOM 744 O O . HIS A 1 90 ? 13.643 6.278 -16.873 1.00 98.00 90 HIS A O 1
ATOM 750 N N . ARG A 1 91 ? 15.671 5.352 -16.648 1.00 97.38 91 ARG A N 1
ATOM 751 C CA . ARG A 1 91 ? 16.307 6.207 -17.671 1.00 97.38 91 ARG A CA 1
ATOM 752 C C . ARG A 1 91 ? 15.697 6.004 -19.058 1.00 97.38 91 ARG A C 1
ATOM 754 O O . ARG A 1 91 ? 15.453 6.991 -19.760 1.00 97.38 91 ARG A O 1
ATOM 761 N N . ILE A 1 92 ? 15.411 4.757 -19.442 1.00 97.62 92 ILE A N 1
ATOM 762 C CA . ILE A 1 92 ? 14.734 4.445 -20.709 1.00 97.62 92 ILE A CA 1
ATOM 763 C C . ILE A 1 92 ? 13.334 5.076 -20.728 1.00 97.62 92 ILE A C 1
ATOM 765 O O . ILE A 1 92 ? 12.990 5.775 -21.682 1.00 97.62 92 ILE A O 1
ATOM 769 N N . TYR A 1 93 ? 12.545 4.917 -19.665 1.00 97.38 93 TYR A N 1
ATOM 770 C CA . TYR A 1 93 ? 11.212 5.515 -19.560 1.00 97.38 93 TYR A CA 1
ATOM 771 C C . TYR A 1 93 ? 11.246 7.049 -19.683 1.00 97.38 93 TYR A C 1
ATOM 773 O O . TYR A 1 93 ? 10.419 7.654 -20.380 1.00 97.38 93 TYR A O 1
ATOM 781 N N . GLY A 1 94 ? 12.228 7.688 -19.039 1.00 95.19 94 GLY A N 1
ATOM 782 C CA . GLY A 1 94 ? 12.428 9.133 -19.088 1.00 95.19 94 GLY A CA 1
ATOM 783 C C . GLY A 1 94 ? 12.736 9.639 -20.499 1.00 95.19 94 GLY A C 1
ATOM 784 O O . GLY A 1 94 ? 12.066 10.561 -20.972 1.00 95.19 94 GLY A O 1
ATOM 785 N N . LYS A 1 95 ? 13.698 9.007 -21.188 1.00 95.19 95 LYS A N 1
ATOM 786 C CA . LYS A 1 95 ? 14.221 9.452 -22.496 1.00 95.19 95 LYS A CA 1
ATOM 787 C C . LYS A 1 95 ? 13.360 9.042 -23.694 1.00 95.19 95 LYS A C 1
ATOM 789 O O . LYS A 1 95 ? 13.351 9.749 -24.701 1.00 95.19 95 LYS A O 1
ATOM 794 N N . PHE A 1 96 ? 12.634 7.926 -23.615 1.00 96.00 96 PHE A N 1
ATOM 795 C CA . PHE A 1 96 ? 11.871 7.375 -24.739 1.00 96.00 96 PHE A CA 1
ATOM 796 C C . PHE A 1 96 ? 10.359 7.500 -24.530 1.00 96.00 96 PHE A C 1
ATOM 798 O O . PHE A 1 96 ? 9.676 6.551 -24.145 1.00 96.00 96 PHE A O 1
ATOM 805 N N . LEU A 1 97 ? 9.807 8.663 -24.885 1.00 93.69 97 LEU A N 1
ATOM 806 C CA . LEU A 1 97 ? 8.368 8.955 -24.789 1.00 93.69 97 LEU A CA 1
ATOM 807 C C . LEU A 1 97 ? 7.481 7.889 -25.459 1.00 93.69 97 LEU A C 1
ATOM 809 O O . LEU A 1 97 ? 6.448 7.517 -24.908 1.00 93.69 97 LEU A O 1
ATOM 813 N N . SER A 1 98 ? 7.901 7.356 -26.614 1.00 94.94 98 SER A N 1
ATOM 814 C CA . SER A 1 98 ? 7.141 6.334 -27.351 1.00 94.94 98 SER A CA 1
ATOM 815 C C . SER A 1 98 ? 7.063 4.980 -26.644 1.00 94.94 98 SER A C 1
ATOM 817 O O . SER A 1 98 ? 6.164 4.206 -26.948 1.00 94.94 98 SER A O 1
ATOM 819 N N . LEU A 1 99 ? 7.983 4.682 -25.718 1.00 96.81 99 LEU A N 1
ATOM 820 C CA . LEU A 1 99 ? 8.009 3.410 -24.989 1.00 96.81 99 LEU A CA 1
ATOM 821 C C . LEU A 1 99 ? 7.197 3.457 -23.690 1.00 96.81 99 LEU A C 1
ATOM 823 O O . LEU A 1 99 ? 6.874 2.406 -23.146 1.00 96.81 99 LEU A O 1
ATOM 827 N N . ARG A 1 100 ? 6.816 4.645 -23.197 1.00 96.06 100 ARG A N 1
ATOM 828 C CA . ARG A 1 100 ? 6.150 4.805 -21.891 1.00 96.06 100 ARG A CA 1
ATOM 829 C C . ARG A 1 100 ? 4.869 3.985 -21.765 1.00 96.06 100 ARG A C 1
ATOM 831 O O . ARG A 1 100 ? 4.673 3.301 -20.765 1.00 96.06 100 ARG A O 1
ATOM 838 N N . GLY A 1 101 ? 4.011 4.033 -22.786 1.00 96.06 101 GLY A N 1
ATOM 839 C CA . GLY A 1 101 ? 2.766 3.261 -22.801 1.00 96.06 101 GLY A CA 1
ATOM 840 C C . GLY A 1 101 ? 3.019 1.753 -22.766 1.00 96.06 101 GLY A C 1
ATOM 841 O O . GLY A 1 101 ? 2.360 1.037 -22.015 1.00 96.06 101 GLY A O 1
ATOM 842 N N . TYR A 1 102 ? 4.016 1.283 -23.521 1.00 97.75 102 TYR A N 1
ATOM 843 C CA . TYR A 1 102 ? 4.394 -0.128 -23.552 1.00 97.75 102 TYR A CA 1
ATOM 844 C C . TYR A 1 102 ? 4.989 -0.594 -22.217 1.00 97.75 102 TYR A C 1
ATOM 846 O O . TYR A 1 102 ? 4.546 -1.610 -21.694 1.00 97.75 102 TYR A O 1
ATOM 854 N N . ILE A 1 103 ? 5.914 0.175 -21.629 1.00 98.31 103 ILE A N 1
ATOM 855 C CA . ILE A 1 103 ? 6.524 -0.127 -20.324 1.00 98.31 103 ILE A CA 1
ATOM 856 C C . ILE A 1 103 ? 5.442 -0.265 -19.249 1.00 98.31 103 ILE A C 1
ATOM 858 O O . ILE A 1 103 ? 5.374 -1.298 -18.593 1.00 98.31 103 ILE A O 1
ATOM 862 N N . ARG A 1 104 ? 4.536 0.719 -19.120 1.00 97.62 104 ARG A N 1
ATOM 863 C CA . ARG A 1 104 ? 3.436 0.650 -18.138 1.00 97.62 104 ARG A CA 1
ATOM 864 C C . ARG A 1 104 ? 2.557 -0.578 -18.352 1.00 97.62 104 ARG A C 1
ATOM 866 O O . ARG A 1 104 ? 2.220 -1.263 -17.396 1.00 97.62 104 ARG A O 1
ATOM 873 N N . LYS A 1 105 ? 2.217 -0.888 -19.606 1.00 97.38 105 LYS A N 1
ATOM 874 C CA . LYS A 1 105 ? 1.414 -2.072 -19.929 1.00 97.38 105 LYS A CA 1
ATOM 875 C C . LYS A 1 105 ? 2.117 -3.371 -19.521 1.00 97.38 105 LYS A C 1
ATOM 877 O O . LYS A 1 105 ? 1.462 -4.251 -18.978 1.00 97.38 105 LYS A O 1
ATOM 882 N N . GLN A 1 106 ? 3.419 -3.499 -19.775 1.00 98.06 106 GLN A N 1
ATOM 883 C CA . GLN A 1 106 ? 4.152 -4.717 -19.423 1.00 98.06 106 GLN A CA 1
ATOM 884 C C . GLN A 1 106 ? 4.356 -4.864 -17.915 1.00 98.06 106 GLN A C 1
ATOM 886 O O . GLN A 1 106 ? 4.161 -5.958 -17.400 1.00 98.06 106 GLN A O 1
ATOM 891 N N . ILE A 1 107 ? 4.635 -3.774 -17.192 1.00 98.38 107 ILE A N 1
ATOM 892 C CA . ILE A 1 107 ? 4.677 -3.805 -15.722 1.00 98.38 107 ILE A CA 1
ATOM 893 C C . ILE A 1 107 ? 3.313 -4.232 -15.157 1.00 98.38 107 ILE A C 1
ATOM 895 O O . ILE A 1 107 ? 3.256 -5.086 -14.278 1.00 98.38 107 ILE A O 1
ATOM 899 N N . ASN A 1 108 ? 2.202 -3.736 -15.718 1.00 97.69 108 ASN A N 1
ATOM 900 C CA . ASN A 1 108 ? 0.866 -4.185 -15.311 1.00 97.69 108 ASN A CA 1
ATOM 901 C C . ASN A 1 108 ? 0.664 -5.687 -15.535 1.00 97.69 108 ASN A C 1
ATOM 903 O O . ASN A 1 108 ? 0.087 -6.345 -14.678 1.00 97.69 108 ASN A O 1
ATOM 907 N N . ASN A 1 109 ? 1.131 -6.238 -16.659 1.00 97.94 109 ASN A N 1
ATOM 908 C CA . ASN A 1 109 ? 1.039 -7.677 -16.920 1.00 97.94 109 ASN A CA 1
ATOM 909 C C . ASN A 1 109 ? 1.834 -8.491 -15.889 1.00 97.94 109 ASN A C 1
ATOM 911 O O . ASN A 1 109 ? 1.335 -9.508 -15.412 1.00 97.94 109 ASN A O 1
ATOM 915 N N . ILE A 1 110 ? 3.034 -8.027 -15.521 1.00 98.19 110 ILE A N 1
ATOM 916 C CA . ILE A 1 110 ? 3.854 -8.647 -14.470 1.00 98.19 110 ILE A CA 1
ATOM 917 C C . ILE A 1 110 ? 3.094 -8.634 -13.143 1.00 98.19 110 ILE A C 1
ATOM 919 O O . ILE A 1 110 ? 2.947 -9.679 -12.517 1.00 98.19 110 ILE A O 1
ATOM 923 N N . PHE A 1 111 ? 2.530 -7.490 -12.750 1.00 98.44 111 PHE A N 1
ATOM 924 C CA . PHE A 1 111 ? 1.736 -7.394 -11.526 1.00 98.44 111 PHE A CA 1
ATOM 925 C C . PHE A 1 111 ? 0.469 -8.244 -11.566 1.00 98.44 111 PHE A C 1
ATOM 927 O O . PHE A 1 111 ? 0.136 -8.867 -10.566 1.00 98.44 111 PHE A O 1
ATOM 934 N N . TYR A 1 112 ? -0.227 -8.340 -12.700 1.00 98.06 112 TYR A N 1
ATOM 935 C CA . TYR A 1 112 ? -1.388 -9.223 -12.810 1.00 98.06 112 TYR A CA 1
ATOM 936 C C . TYR A 1 112 ? -1.016 -10.690 -12.618 1.00 98.06 112 TYR A C 1
ATOM 938 O O . TYR A 1 112 ? -1.674 -11.378 -11.838 1.00 98.06 112 TYR A O 1
ATOM 946 N N . ARG A 1 113 ? 0.063 -11.142 -13.261 1.00 97.62 113 ARG A N 1
ATOM 947 C CA . ARG A 1 113 ? 0.587 -12.495 -13.074 1.00 97.62 113 ARG A CA 1
ATOM 948 C C . ARG A 1 113 ? 1.009 -12.731 -11.623 1.00 97.62 113 ARG A C 1
ATOM 950 O O . ARG A 1 113 ? 0.639 -13.740 -11.035 1.00 97.62 113 ARG A O 1
ATOM 957 N N . PHE A 1 114 ? 1.706 -11.771 -11.021 1.00 96.94 114 PHE A N 1
ATOM 958 C CA . PHE A 1 114 ? 2.116 -11.832 -9.621 1.00 96.94 114 PHE A CA 1
ATOM 959 C C . PHE A 1 114 ? 0.915 -11.937 -8.666 1.00 96.94 114 PHE A C 1
ATOM 961 O O . PHE A 1 114 ? 0.880 -12.825 -7.828 1.00 96.94 114 PHE A O 1
ATOM 968 N N . ILE A 1 115 ? -0.107 -11.090 -8.817 1.00 96.69 115 ILE A N 1
ATOM 969 C CA . ILE A 1 115 ? -1.252 -11.027 -7.891 1.00 96.69 115 ILE A CA 1
ATOM 970 C C . ILE A 1 115 ? -2.194 -12.226 -8.036 1.00 96.69 115 ILE A C 1
ATOM 972 O O . ILE A 1 115 ? -2.806 -12.642 -7.053 1.00 96.69 115 ILE A O 1
ATOM 976 N N . TYR A 1 116 ? -2.405 -12.712 -9.263 1.00 96.25 116 TYR A N 1
ATOM 977 C CA . TYR A 1 116 ? -3.493 -13.647 -9.565 1.00 96.25 116 TYR A CA 1
ATOM 978 C C . TYR A 1 116 ? -3.034 -15.050 -9.967 1.00 96.25 116 TYR A C 1
ATOM 980 O O . TYR A 1 116 ? -3.868 -15.954 -9.961 1.00 96.25 116 TYR A O 1
ATOM 988 N N . GLU A 1 117 ? -1.761 -15.244 -10.319 1.00 95.12 117 GLU A N 1
ATOM 989 C CA . GLU A 1 117 ? -1.263 -16.530 -10.819 1.00 95.12 117 GLU A CA 1
ATOM 990 C C . GLU A 1 117 ? -0.139 -17.102 -9.954 1.00 95.12 117 GLU A C 1
ATOM 992 O O . GLU A 1 117 ? -0.249 -18.242 -9.511 1.00 95.12 117 GLU A O 1
ATOM 997 N N . THR A 1 118 ? 0.945 -16.349 -9.735 1.00 91.50 118 THR A N 1
ATOM 998 C CA . THR A 1 118 ? 2.180 -16.915 -9.162 1.00 91.50 118 THR A CA 1
ATOM 999 C C . THR A 1 118 ? 2.408 -16.579 -7.695 1.00 91.50 118 THR A C 1
ATOM 1001 O O . THR A 1 118 ? 3.075 -17.358 -7.023 1.00 91.50 118 THR A O 1
ATOM 1004 N N . GLU A 1 119 ? 1.927 -15.427 -7.209 1.00 90.56 119 GLU A N 1
ATOM 1005 C CA . GLU A 1 119 ? 2.261 -14.852 -5.889 1.00 90.56 119 GLU A CA 1
ATOM 1006 C C . GLU A 1 119 ? 3.774 -14.782 -5.599 1.00 90.56 119 GLU A C 1
ATOM 1008 O O . GLU A 1 119 ? 4.199 -14.652 -4.455 1.00 90.56 119 GLU A O 1
ATOM 1013 N N . ARG A 1 120 ? 4.601 -14.831 -6.651 1.00 89.06 120 ARG A N 1
ATOM 1014 C CA . ARG A 1 120 ? 6.061 -14.842 -6.575 1.00 89.06 120 ARG A CA 1
ATOM 1015 C C . ARG A 1 120 ? 6.661 -14.025 -7.711 1.00 89.06 120 ARG A C 1
ATOM 1017 O O . ARG A 1 120 ? 6.340 -14.286 -8.874 1.00 89.06 120 ARG A O 1
ATOM 1024 N N . HIS A 1 121 ? 7.479 -13.039 -7.347 1.00 94.00 121 HIS A N 1
ATOM 1025 C CA . HIS A 1 121 ? 8.313 -12.239 -8.243 1.00 94.00 121 HIS A CA 1
ATOM 1026 C C . HIS A 1 121 ? 9.299 -11.401 -7.407 1.00 94.00 121 HIS A C 1
ATOM 1028 O O . HIS A 1 121 ? 8.866 -10.669 -6.517 1.00 94.00 121 HIS A O 1
ATOM 1034 N N . ASN A 1 122 ? 10.599 -11.456 -7.699 1.00 94.00 122 ASN A N 1
ATOM 1035 C CA . ASN A 1 122 ? 11.634 -10.839 -6.854 1.00 94.00 122 ASN A CA 1
ATOM 1036 C C . ASN A 1 122 ? 11.716 -9.308 -6.997 1.00 94.00 122 ASN A C 1
ATOM 1038 O O . ASN A 1 122 ? 12.048 -8.612 -6.046 1.00 94.00 122 ASN A O 1
ATOM 1042 N N . GLY A 1 123 ? 11.382 -8.769 -8.175 1.00 96.31 123 GLY A N 1
ATOM 1043 C CA . GLY A 1 123 ? 11.548 -7.343 -8.495 1.00 96.31 123 GLY A CA 1
ATOM 1044 C C . GLY A 1 123 ? 10.342 -6.429 -8.271 1.00 96.31 123 GLY A C 1
ATOM 1045 O O . GLY A 1 123 ? 10.236 -5.400 -8.939 1.00 96.31 123 GLY A O 1
ATOM 1046 N N . VAL A 1 124 ? 9.364 -6.814 -7.441 1.00 98.06 124 VAL A N 1
ATOM 1047 C CA . VAL A 1 124 ? 8.131 -6.013 -7.264 1.00 98.06 124 VAL A CA 1
ATOM 1048 C C . VAL A 1 124 ? 8.435 -4.655 -6.626 1.00 98.06 124 VAL A C 1
ATOM 1050 O O . VAL A 1 124 ? 7.909 -3.642 -7.091 1.00 98.06 124 VAL A O 1
ATOM 1053 N N . ALA A 1 125 ? 9.307 -4.620 -5.613 1.00 97.69 125 ALA A N 1
ATOM 1054 C CA . ALA A 1 125 ? 9.696 -3.389 -4.927 1.00 97.69 125 ALA A CA 1
ATOM 1055 C C . ALA A 1 125 ? 10.365 -2.397 -5.891 1.00 97.69 125 ALA A C 1
ATOM 1057 O O . ALA A 1 125 ? 9.950 -1.243 -5.991 1.00 97.69 125 ALA A O 1
ATOM 1058 N N . GLU A 1 126 ? 11.330 -2.856 -6.685 1.00 98.44 126 GLU A N 1
ATOM 1059 C CA . GLU A 1 126 ? 12.072 -2.025 -7.631 1.00 98.44 126 GLU A CA 1
ATOM 1060 C C . GLU A 1 126 ? 11.172 -1.493 -8.752 1.00 98.44 126 GLU A C 1
ATOM 1062 O O . GLU A 1 126 ? 11.296 -0.334 -9.156 1.00 98.44 126 GLU A O 1
ATOM 1067 N N . LEU A 1 127 ? 10.228 -2.304 -9.244 1.00 98.69 127 LEU A N 1
ATOM 1068 C CA . LEU A 1 127 ? 9.229 -1.847 -10.214 1.00 98.69 127 LEU A CA 1
ATOM 1069 C C . LEU A 1 127 ? 8.308 -0.774 -9.615 1.00 98.69 127 LEU A C 1
ATOM 1071 O O . LEU A 1 127 ? 7.977 0.194 -10.306 1.00 98.69 127 LEU A O 1
ATOM 1075 N N . LEU A 1 128 ? 7.918 -0.913 -8.344 1.00 98.69 128 LEU A N 1
ATOM 1076 C CA . LEU A 1 128 ? 7.126 0.091 -7.634 1.00 98.69 128 LEU A CA 1
ATOM 1077 C C . LEU A 1 128 ? 7.905 1.389 -7.396 1.00 98.69 128 LEU A C 1
ATOM 1079 O O . LEU A 1 128 ? 7.325 2.453 -7.574 1.00 98.69 128 LEU A O 1
ATOM 1083 N N . GLU A 1 129 ? 9.209 1.354 -7.106 1.00 98.25 129 GLU A N 1
ATOM 1084 C CA . GLU A 1 129 ? 10.023 2.581 -7.001 1.00 98.25 129 GLU A CA 1
ATOM 1085 C C . GLU A 1 129 ? 10.010 3.391 -8.304 1.00 98.25 129 GLU A C 1
ATOM 1087 O O . GLU A 1 129 ? 9.824 4.614 -8.303 1.00 98.25 129 GLU A O 1
ATOM 1092 N N . ILE A 1 130 ? 10.158 2.707 -9.443 1.00 98.38 130 ILE A N 1
ATOM 1093 C CA . ILE A 1 130 ? 10.081 3.345 -10.764 1.00 98.38 130 ILE A CA 1
ATOM 1094 C C . ILE A 1 130 ? 8.690 3.941 -10.961 1.00 98.38 130 ILE A C 1
ATOM 1096 O O . ILE A 1 130 ? 8.561 5.084 -11.404 1.00 98.38 130 ILE A O 1
ATOM 1100 N N . LEU A 1 131 ? 7.643 3.181 -10.632 1.00 98.25 131 LEU A N 1
ATOM 1101 C CA . LEU A 1 131 ? 6.268 3.644 -10.753 1.00 98.25 131 LEU A CA 1
ATOM 1102 C C . LEU A 1 131 ? 5.974 4.833 -9.840 1.00 98.25 131 LEU A C 1
ATOM 1104 O O . LEU A 1 131 ? 5.317 5.754 -10.307 1.00 98.25 131 LEU A O 1
ATOM 1108 N N . GLY A 1 132 ? 6.502 4.879 -8.619 1.00 97.56 132 GLY A N 1
ATOM 1109 C CA . GLY A 1 132 ? 6.369 6.018 -7.714 1.00 97.56 132 GLY A CA 1
ATOM 1110 C C . GLY A 1 132 ? 6.906 7.304 -8.344 1.00 97.56 132 GLY A C 1
ATOM 1111 O O . GLY A 1 132 ? 6.208 8.318 -8.400 1.00 97.56 132 GLY A O 1
ATOM 1112 N N . SER A 1 133 ? 8.101 7.242 -8.944 1.00 96.81 133 SER A N 1
ATOM 1113 C CA . SER A 1 133 ? 8.669 8.375 -9.690 1.00 96.81 133 SER A CA 1
ATOM 1114 C C . SER A 1 133 ? 7.824 8.757 -10.916 1.00 96.81 133 SER A C 1
ATOM 1116 O O . SER A 1 133 ? 7.599 9.940 -11.189 1.00 96.81 133 SER A O 1
ATOM 1118 N N . ILE A 1 134 ? 7.297 7.765 -11.642 1.00 96.94 134 ILE A N 1
ATOM 1119 C CA . ILE A 1 134 ? 6.405 7.987 -12.788 1.00 96.94 134 ILE A CA 1
ATOM 1120 C C . ILE A 1 134 ? 5.096 8.661 -12.363 1.00 96.94 134 ILE A C 1
ATOM 1122 O O . ILE A 1 134 ? 4.645 9.574 -13.059 1.00 96.94 134 ILE A O 1
ATOM 1126 N N . ILE A 1 135 ? 4.496 8.209 -11.258 1.00 97.31 135 ILE A N 1
ATOM 1127 C CA . ILE A 1 135 ? 3.240 8.724 -10.712 1.00 97.31 135 ILE A CA 1
ATOM 1128 C C . ILE A 1 135 ? 3.429 10.180 -10.334 1.00 97.31 135 ILE A C 1
ATOM 1130 O O . ILE A 1 135 ? 2.650 11.005 -10.804 1.00 97.31 135 ILE A O 1
ATOM 1134 N N . ASN A 1 136 ? 4.501 10.516 -9.608 1.00 95.31 136 ASN A N 1
ATOM 1135 C CA . ASN A 1 136 ? 4.841 11.896 -9.259 1.00 95.31 136 ASN A CA 1
ATOM 1136 C C . ASN A 1 136 ? 4.953 12.800 -10.514 1.00 95.31 136 ASN A C 1
ATOM 1138 O O . ASN A 1 136 ? 4.500 13.945 -10.531 1.00 95.31 136 ASN A O 1
ATOM 1142 N N . GLY A 1 137 ? 5.429 12.257 -11.638 1.00 94.75 137 GLY A N 1
ATOM 1143 C CA . GLY A 1 137 ? 5.481 12.947 -12.932 1.00 94.75 137 GLY A CA 1
ATOM 1144 C C . GLY A 1 137 ? 4.160 13.046 -13.716 1.00 94.75 137 GLY A C 1
ATOM 1145 O O . GLY A 1 137 ? 4.166 13.580 -14.830 1.00 94.75 137 GLY A O 1
ATOM 1146 N N . PHE A 1 138 ? 3.032 12.521 -13.220 1.00 94.94 138 PHE A N 1
ATOM 1147 C CA . PHE A 1 138 ? 1.751 12.613 -13.927 1.00 94.94 138 PHE A CA 1
ATOM 1148 C C . PHE A 1 138 ? 1.236 14.049 -14.015 1.00 94.94 138 PHE A C 1
ATOM 1150 O O . PHE A 1 138 ? 1.238 14.798 -13.035 1.00 94.94 138 PHE A O 1
ATOM 1157 N N . ALA A 1 139 ? 0.751 14.392 -15.211 1.00 93.56 139 ALA A N 1
ATOM 1158 C CA . ALA A 1 139 ? 0.074 15.649 -15.484 1.00 93.56 139 ALA A CA 1
ATOM 1159 C C . ALA A 1 139 ? -1.335 15.650 -14.876 1.00 93.56 139 ALA A C 1
ATOM 1161 O O . ALA A 1 139 ? -2.002 14.613 -14.845 1.00 93.56 139 ALA A O 1
ATOM 1162 N N . LEU A 1 140 ? -1.782 16.829 -14.445 1.00 93.44 140 LEU A N 1
ATOM 1163 C CA . LEU A 1 140 ? -3.147 17.068 -13.990 1.00 93.44 140 LEU A CA 1
ATOM 1164 C C . LEU A 1 140 ? -3.980 17.686 -15.130 1.00 93.44 140 LEU A C 1
ATOM 1166 O O . LEU A 1 140 ? -3.452 18.522 -15.870 1.00 93.44 140 LEU A O 1
ATOM 1170 N N . PRO A 1 141 ? -5.260 17.303 -15.291 1.00 94.69 141 PRO A N 1
ATOM 1171 C CA . PRO A 1 141 ? -5.976 16.281 -14.522 1.00 94.69 141 PRO A CA 1
ATOM 1172 C C . PRO A 1 141 ? -5.481 14.856 -14.824 1.00 94.69 141 PRO A C 1
ATOM 1174 O O . PRO A 1 141 ? -5.044 14.559 -15.940 1.00 94.69 141 PRO A O 1
ATOM 1177 N N . LEU A 1 142 ? -5.568 13.965 -13.828 1.00 95.94 142 LEU A N 1
ATOM 1178 C CA . LEU A 1 142 ? -5.179 12.564 -13.992 1.00 95.94 142 LEU A CA 1
ATOM 1179 C C . LEU A 1 142 ? -6.012 11.886 -15.085 1.00 95.94 142 LEU A C 1
ATOM 1181 O O . LEU A 1 142 ? -7.240 11.977 -15.111 1.00 95.94 142 LEU A O 1
ATOM 1185 N N . LYS A 1 143 ? -5.333 11.141 -15.961 1.00 95.56 143 LYS A N 1
ATOM 1186 C CA . LYS A 1 143 ? -5.989 10.328 -16.989 1.00 95.56 143 LYS A CA 1
ATOM 1187 C C . LYS A 1 143 ? -6.728 9.148 -16.365 1.00 95.56 143 LYS A C 1
ATOM 1189 O O . LYS A 1 143 ? -6.227 8.523 -15.432 1.00 95.56 143 LYS A O 1
ATOM 1194 N N . GLU A 1 144 ? -7.846 8.759 -16.976 1.00 96.00 144 GLU A N 1
ATOM 1195 C CA . GLU A 1 144 ? -8.645 7.612 -16.524 1.00 96.00 144 GLU A CA 1
ATOM 1196 C C . GLU A 1 144 ? -7.834 6.306 -16.489 1.00 96.00 144 GLU A C 1
ATOM 1198 O O . GLU A 1 144 ? -7.948 5.526 -15.549 1.00 96.00 144 GLU A O 1
ATOM 1203 N N . GLU A 1 145 ? -6.917 6.101 -17.444 1.00 95.31 145 GLU A N 1
ATOM 1204 C CA . GLU A 1 145 ? -6.007 4.944 -17.433 1.00 95.31 145 GLU A CA 1
ATOM 1205 C C . GLU A 1 145 ? -5.161 4.850 -16.146 1.00 95.31 145 GLU A C 1
ATOM 1207 O O . GLU A 1 145 ? -4.836 3.749 -15.704 1.00 95.31 145 GLU A O 1
ATOM 1212 N N . HIS A 1 146 ? -4.816 5.981 -15.519 1.00 96.44 146 HIS A N 1
ATOM 1213 C CA . HIS A 1 146 ? -4.029 6.018 -14.281 1.00 96.44 146 HIS A CA 1
ATOM 1214 C C . HIS A 1 146 ? -4.903 5.739 -13.054 1.00 96.44 146 HIS A C 1
ATOM 1216 O O . HIS A 1 146 ? -4.469 5.030 -12.149 1.00 96.44 146 HIS A O 1
ATOM 1222 N N . LYS A 1 147 ? -6.160 6.202 -13.059 1.00 97.50 147 LYS A N 1
ATOM 1223 C CA . LYS A 1 147 ? -7.152 5.872 -12.022 1.00 97.50 147 LYS A CA 1
ATOM 1224 C C . LYS A 1 147 ? -7.476 4.378 -12.020 1.00 97.50 147 LYS A C 1
ATOM 1226 O O . LYS A 1 147 ? -7.491 3.737 -10.970 1.00 97.50 147 LYS A O 1
ATOM 1231 N N . VAL A 1 148 ? -7.654 3.799 -13.210 1.00 97.38 148 VAL A N 1
ATOM 1232 C CA . VAL A 1 148 ? -7.827 2.351 -13.381 1.00 97.38 148 VAL A CA 1
ATOM 1233 C C . VAL A 1 148 ? -6.594 1.597 -12.887 1.00 97.38 148 VAL A C 1
ATOM 1235 O O . VAL A 1 148 ? -6.747 0.599 -12.188 1.00 97.38 148 VAL A O 1
ATOM 1238 N N . PHE A 1 149 ? -5.385 2.072 -13.197 1.00 97.88 149 PHE A N 1
ATOM 1239 C CA . PHE A 1 149 ? -4.145 1.468 -12.705 1.00 97.88 149 PHE A CA 1
ATOM 1240 C C . PHE A 1 149 ? -4.077 1.433 -11.168 1.00 97.88 149 PHE A C 1
ATOM 1242 O O . PHE A 1 149 ? -3.851 0.362 -10.606 1.00 97.88 149 PHE A O 1
ATOM 1249 N N . LEU A 1 150 ? -4.372 2.545 -10.485 1.00 98.38 150 LEU A N 1
ATOM 1250 C CA . LEU A 1 150 ? -4.449 2.586 -9.019 1.00 98.38 150 LEU A CA 1
ATOM 1251 C C . LEU A 1 150 ? -5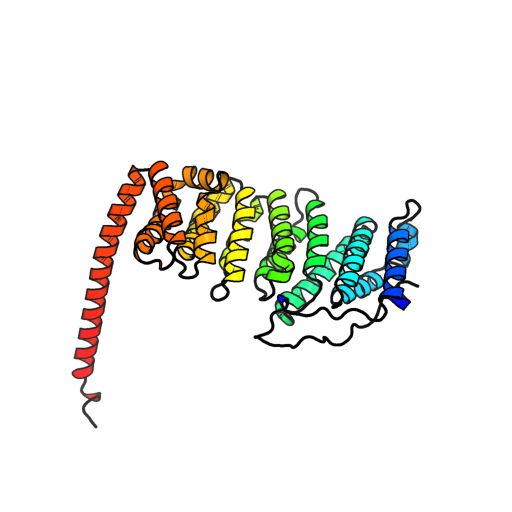.429 1.531 -8.481 1.00 98.38 150 LEU A C 1
ATOM 1253 O O . LEU A 1 150 ? -5.052 0.656 -7.705 1.00 98.38 150 LEU A O 1
ATOM 1257 N N . LEU A 1 151 ? -6.683 1.561 -8.937 1.00 98.06 151 LEU A N 1
ATOM 1258 C CA . LEU A 1 151 ? -7.749 0.740 -8.351 1.00 98.06 151 LEU A CA 1
ATOM 1259 C C . LEU A 1 151 ? -7.694 -0.741 -8.751 1.00 98.06 151 LEU A C 1
ATOM 1261 O O . LEU A 1 151 ? -8.186 -1.596 -8.012 1.00 98.06 151 LEU A O 1
ATOM 1265 N N . LYS A 1 152 ? -7.159 -1.067 -9.933 1.00 97.50 152 LYS A N 1
ATOM 1266 C CA . LYS A 1 152 ? -7.156 -2.436 -10.481 1.00 97.50 152 LYS A CA 1
ATOM 1267 C C . LYS A 1 152 ? -5.804 -3.132 -10.407 1.00 97.50 152 LYS A C 1
ATOM 1269 O O . LYS A 1 152 ? -5.787 -4.346 -10.596 1.00 97.50 152 LYS A O 1
ATOM 1274 N N . VAL A 1 153 ? -4.716 -2.406 -10.150 1.00 97.75 153 VAL A N 1
ATOM 1275 C CA . VAL A 1 153 ? -3.363 -2.975 -10.068 1.00 97.75 153 VAL A CA 1
ATOM 1276 C C . VAL A 1 153 ? -2.729 -2.693 -8.711 1.00 97.75 153 VAL A C 1
ATOM 1278 O O . VAL A 1 153 ? -2.435 -3.648 -8.001 1.00 97.75 153 VAL A O 1
ATOM 1281 N N . LEU A 1 154 ? -2.597 -1.423 -8.305 1.00 98.50 154 LEU A N 1
ATOM 1282 C CA . LEU A 1 154 ? -1.944 -1.087 -7.031 1.00 98.50 154 LEU A CA 1
ATOM 1283 C C . LEU A 1 154 ? -2.746 -1.573 -5.819 1.00 98.50 154 LEU A C 1
ATOM 1285 O O . LEU A 1 154 ? -2.202 -2.267 -4.967 1.00 98.50 154 LEU A O 1
ATOM 1289 N N . MET A 1 155 ? -4.056 -1.302 -5.754 1.00 98.50 155 MET A N 1
ATOM 1290 C CA . MET A 1 155 ? -4.848 -1.740 -4.596 1.00 98.50 155 MET A CA 1
ATOM 1291 C C . MET A 1 155 ? -4.836 -3.268 -4.406 1.00 98.50 155 MET A C 1
ATOM 1293 O O . MET A 1 155 ? -4.630 -3.711 -3.276 1.00 98.50 155 MET A O 1
ATOM 1297 N N . PRO A 1 156 ? -5.001 -4.106 -5.450 1.00 98.44 156 PRO A N 1
ATOM 1298 C CA . PRO A 1 156 ? -4.912 -5.557 -5.286 1.00 98.44 156 PRO A CA 1
ATOM 1299 C C . PRO A 1 156 ? -3.534 -6.103 -4.880 1.00 98.44 156 PRO A C 1
ATOM 1301 O O . PRO A 1 156 ? -3.506 -7.211 -4.345 1.00 98.44 156 PRO A O 1
ATOM 1304 N N . LEU A 1 157 ? -2.424 -5.367 -5.059 1.00 98.31 157 LEU A N 1
ATOM 1305 C CA . LEU A 1 157 ? -1.096 -5.800 -4.579 1.00 98.31 157 LEU A CA 1
ATOM 1306 C C . LEU A 1 157 ? -1.060 -6.007 -3.057 1.00 98.31 157 LEU A C 1
ATOM 1308 O O . LEU A 1 157 ? -0.314 -6.857 -2.580 1.00 98.31 157 LEU A O 1
ATOM 1312 N N . HIS A 1 158 ? -1.918 -5.327 -2.294 1.00 98.31 158 HIS A N 1
ATOM 1313 C CA . HIS A 1 158 ? -2.033 -5.510 -0.842 1.00 98.31 158 HIS A CA 1
ATOM 1314 C C . HIS A 1 158 ? -2.542 -6.903 -0.438 1.00 98.31 158 HIS A C 1
ATOM 1316 O O . HIS A 1 158 ? -2.409 -7.318 0.716 1.00 98.31 158 HIS A O 1
ATOM 1322 N N . LYS A 1 159 ? -3.148 -7.656 -1.366 1.00 96.12 159 LYS A N 1
ATOM 1323 C CA . LYS A 1 159 ? -3.698 -8.985 -1.074 1.00 96.12 159 LYS A CA 1
ATOM 1324 C C . LYS A 1 159 ? -2.615 -10.044 -0.882 1.00 96.12 159 LYS A C 1
ATOM 1326 O O . LYS A 1 159 ? -2.812 -10.933 -0.057 1.00 96.12 159 LYS A O 1
ATOM 1331 N N . VAL A 1 160 ? -1.504 -9.943 -1.612 1.00 94.75 160 VAL A N 1
ATOM 1332 C CA . VAL A 1 160 ? -0.465 -10.985 -1.665 1.00 94.75 160 VAL A CA 1
ATOM 1333 C C . VAL A 1 160 ? 0.212 -11.135 -0.302 1.00 94.75 160 VAL A C 1
ATOM 1335 O O . VAL A 1 160 ? 0.315 -10.168 0.456 1.00 94.75 160 VAL A O 1
ATOM 1338 N N . LYS A 1 161 ? 0.605 -12.358 0.063 1.00 91.12 161 LYS A N 1
ATOM 1339 C CA . LYS A 1 161 ? 1.173 -12.663 1.388 1.00 91.12 161 LYS A CA 1
ATOM 1340 C C . LYS A 1 161 ? 2.499 -11.946 1.630 1.00 91.12 161 LYS A C 1
ATOM 1342 O O . LYS A 1 161 ? 2.646 -11.315 2.668 1.00 91.12 161 LYS A O 1
ATOM 1347 N N . SER A 1 162 ? 3.374 -11.939 0.628 1.00 92.38 162 SER A N 1
ATOM 1348 C CA . SER A 1 162 ? 4.703 -11.316 0.629 1.00 92.38 162 SER A CA 1
ATOM 1349 C C . SER A 1 162 ? 4.691 -9.781 0.554 1.00 92.38 162 SER A C 1
ATOM 1351 O O . SER A 1 162 ? 5.611 -9.176 0.006 1.00 92.38 162 SER A O 1
ATOM 1353 N N . LEU A 1 163 ? 3.632 -9.136 1.057 1.00 96.12 163 LEU A N 1
ATOM 1354 C CA . LEU A 1 163 ? 3.451 -7.683 0.998 1.00 96.12 163 LEU A CA 1
ATOM 1355 C C . LEU A 1 163 ? 4.613 -6.937 1.659 1.00 96.12 163 LEU A C 1
ATOM 1357 O O . LEU A 1 163 ? 5.001 -5.873 1.193 1.00 96.12 163 LEU A O 1
ATOM 1361 N N . SER A 1 164 ? 5.163 -7.494 2.730 1.00 95.12 164 SER A N 1
ATOM 1362 C CA . SER A 1 164 ? 6.193 -6.865 3.548 1.00 95.12 164 SER A CA 1
ATOM 1363 C C . SER A 1 164 ? 7.453 -6.470 2.765 1.00 95.12 164 SER A C 1
ATOM 1365 O O . SER A 1 164 ? 7.997 -5.393 3.001 1.00 95.12 164 SER A O 1
ATOM 1367 N N . VAL A 1 165 ? 7.810 -7.248 1.738 1.00 94.56 165 VAL A N 1
ATOM 1368 C CA . VAL A 1 165 ? 8.969 -7.024 0.856 1.00 94.56 165 VAL A CA 1
ATOM 1369 C C . VAL A 1 165 ? 8.870 -5.718 0.056 1.00 94.56 165 VAL A C 1
ATOM 1371 O O . VAL A 1 165 ? 9.888 -5.117 -0.279 1.00 94.56 165 VAL A O 1
ATOM 1374 N N . TYR A 1 166 ? 7.657 -5.272 -0.281 1.00 97.31 166 TYR A N 1
ATOM 1375 C CA . TYR A 1 166 ? 7.434 -4.126 -1.175 1.00 97.31 166 TYR A CA 1
ATOM 1376 C C . TYR A 1 166 ? 6.421 -3.100 -0.642 1.00 97.31 166 TYR A C 1
ATOM 1378 O O . TYR A 1 166 ? 6.043 -2.164 -1.353 1.00 97.31 166 TYR A O 1
ATOM 1386 N N . HIS A 1 167 ? 5.951 -3.276 0.595 1.00 98.38 167 HIS A N 1
ATOM 1387 C CA . HIS A 1 167 ? 4.928 -2.434 1.209 1.00 98.38 167 HIS A CA 1
ATOM 1388 C C . HIS A 1 167 ? 5.305 -0.946 1.229 1.00 98.38 167 HIS A C 1
ATOM 1390 O O . HIS A 1 167 ? 4.480 -0.150 0.783 1.00 98.38 167 HIS A O 1
ATOM 1396 N N . PRO A 1 168 ? 6.519 -0.536 1.659 1.00 98.19 168 PRO A N 1
ATOM 1397 C CA . PRO A 1 168 ? 6.870 0.886 1.695 1.00 98.19 168 PRO A CA 1
ATOM 1398 C C . PRO A 1 168 ? 6.767 1.560 0.318 1.00 98.19 168 PRO A C 1
ATOM 1400 O O . PRO A 1 168 ? 6.250 2.667 0.190 1.00 98.19 168 PRO A O 1
ATOM 1403 N N . GLN A 1 169 ? 7.209 0.873 -0.739 1.00 98.38 169 GLN A N 1
ATOM 1404 C CA . GLN A 1 169 ? 7.152 1.374 -2.112 1.00 98.38 169 GLN A CA 1
ATOM 1405 C C . GLN A 1 169 ? 5.709 1.447 -2.628 1.00 98.38 169 GLN A C 1
ATOM 1407 O O . GLN A 1 169 ? 5.364 2.359 -3.385 1.00 98.38 169 GLN A O 1
ATOM 1412 N N . LEU A 1 170 ? 4.858 0.497 -2.225 1.00 98.75 170 LEU A N 1
ATOM 1413 C CA . LEU A 1 170 ? 3.441 0.486 -2.578 1.00 98.75 170 LEU A CA 1
ATOM 1414 C C . LEU A 1 170 ? 2.675 1.618 -1.887 1.00 98.75 170 LEU A C 1
ATOM 1416 O O . LEU A 1 170 ? 1.985 2.368 -2.579 1.00 98.75 170 LEU A O 1
ATOM 1420 N N . ALA A 1 171 ? 2.852 1.775 -0.572 1.00 98.44 171 ALA A N 1
ATOM 1421 C CA . ALA A 1 171 ? 2.257 2.851 0.217 1.00 98.44 171 ALA A CA 1
ATOM 1422 C C . ALA A 1 171 ? 2.645 4.221 -0.359 1.00 98.44 171 ALA A C 1
ATOM 1424 O O . ALA A 1 171 ? 1.772 5.037 -0.661 1.00 98.44 171 ALA A O 1
ATOM 1425 N N . TYR A 1 172 ? 3.932 4.418 -0.679 1.00 98.44 172 TYR A N 1
ATOM 1426 C CA . TYR A 1 172 ? 4.403 5.623 -1.365 1.00 98.44 172 TYR A CA 1
ATOM 1427 C C . TYR A 1 172 ? 3.652 5.879 -2.682 1.00 98.44 172 TYR A C 1
ATOM 1429 O O . TYR A 1 172 ? 3.189 6.992 -2.930 1.00 98.44 172 TYR A O 1
ATOM 1437 N N . CYS A 1 173 ? 3.477 4.858 -3.530 1.00 98.62 173 CYS A N 1
ATOM 1438 C CA . CYS A 1 173 ? 2.721 5.005 -4.778 1.00 98.62 173 CYS A CA 1
ATOM 1439 C C . CYS A 1 173 ? 1.259 5.410 -4.535 1.00 98.62 173 CYS A C 1
ATOM 1441 O O . CYS A 1 173 ? 0.721 6.216 -5.297 1.00 98.62 173 CYS A O 1
ATOM 1443 N N . VAL A 1 174 ? 0.611 4.843 -3.513 1.00 98.56 174 VAL A N 1
ATOM 1444 C CA . VAL A 1 174 ? -0.780 5.151 -3.155 1.00 98.56 174 VAL A CA 1
ATOM 1445 C C . VAL A 1 174 ? -0.901 6.594 -2.668 1.00 98.56 174 VAL A C 1
ATOM 1447 O O . VAL A 1 174 ? -1.705 7.341 -3.225 1.00 98.56 174 VAL A O 1
ATOM 1450 N N . VAL A 1 175 ? -0.066 7.019 -1.716 1.00 98.06 175 VAL A N 1
ATOM 1451 C CA . VAL A 1 175 ? -0.059 8.393 -1.183 1.00 98.06 175 VAL A CA 1
ATOM 1452 C C . VAL A 1 175 ? 0.174 9.413 -2.303 1.00 98.06 175 VAL A C 1
ATOM 1454 O O . VAL A 1 175 ? -0.603 10.355 -2.444 1.00 98.06 175 VAL A O 1
ATOM 1457 N N . GLN A 1 176 ? 1.140 9.169 -3.197 1.00 97.81 176 GLN A N 1
ATOM 1458 C CA . GLN A 1 176 ? 1.406 10.036 -4.356 1.00 97.81 176 GLN A CA 1
ATOM 1459 C C . GLN A 1 176 ? 0.203 10.190 -5.303 1.00 97.81 176 GLN A C 1
ATOM 1461 O O . GLN A 1 176 ? 0.032 11.227 -5.951 1.00 97.81 176 GLN A O 1
ATOM 1466 N N . PHE A 1 177 ? -0.646 9.166 -5.419 1.00 97.81 177 PHE A N 1
ATOM 1467 C CA . PHE A 1 177 ? -1.893 9.272 -6.175 1.00 97.81 177 PHE A CA 1
ATOM 1468 C C . PHE A 1 177 ? -2.915 10.173 -5.478 1.00 97.81 177 PHE A C 1
ATOM 1470 O O . PHE A 1 177 ? -3.587 10.951 -6.158 1.00 97.81 177 PHE A O 1
ATOM 1477 N N . LEU A 1 178 ? -3.032 10.067 -4.152 1.00 97.38 178 LEU A N 1
ATOM 1478 C CA . LEU A 1 178 ? -3.985 10.849 -3.361 1.00 97.38 178 LEU A CA 1
ATOM 1479 C C . LEU A 1 178 ? -3.594 12.327 -3.290 1.00 97.38 178 LEU A C 1
ATOM 1481 O O . LEU A 1 178 ? -4.464 13.178 -3.447 1.00 97.38 178 LEU A O 1
ATOM 1485 N N . GLU A 1 179 ? -2.298 12.634 -3.185 1.00 95.69 179 GLU A N 1
ATOM 1486 C CA . GLU A 1 179 ? -1.782 14.010 -3.274 1.00 95.69 179 GLU A CA 1
ATOM 1487 C C . GLU A 1 179 ? -2.129 14.679 -4.617 1.00 95.69 179 GLU A C 1
ATOM 1489 O O . GLU A 1 179 ? -2.298 15.895 -4.699 1.00 95.69 179 GLU A O 1
ATOM 1494 N N . LYS A 1 180 ? -2.240 13.893 -5.698 1.00 95.56 180 LYS A N 1
ATOM 1495 C CA . LYS A 1 180 ? -2.572 14.400 -7.039 1.00 95.56 180 LYS A CA 1
ATOM 1496 C C . LYS A 1 180 ? -4.063 14.546 -7.297 1.00 95.56 180 LYS A C 1
ATOM 1498 O O . LYS A 1 180 ? -4.453 15.413 -8.080 1.00 95.56 180 LYS A O 1
ATOM 1503 N N . ASP A 1 181 ? -4.879 13.667 -6.730 1.00 96.31 181 ASP A N 1
ATOM 1504 C CA . ASP A 1 181 ? -6.332 13.687 -6.888 1.00 96.31 181 ASP A CA 1
ATOM 1505 C C . ASP A 1 181 ? -7.017 13.150 -5.615 1.00 96.31 181 ASP A C 1
ATOM 1507 O O . ASP A 1 181 ? -7.284 11.944 -5.516 1.00 96.31 181 ASP A O 1
ATOM 1511 N N . PRO A 1 182 ? -7.359 14.042 -4.663 1.00 96.12 182 PRO A N 1
ATOM 1512 C CA . PRO A 1 182 ? -8.000 13.676 -3.397 1.00 96.12 182 PRO A CA 1
ATOM 1513 C C . PRO A 1 182 ? -9.341 12.946 -3.560 1.00 96.12 182 PRO A C 1
ATOM 1515 O O . PRO A 1 182 ? -9.760 12.204 -2.670 1.00 96.12 182 PRO A O 1
ATOM 1518 N N . SER A 1 183 ? -10.009 13.065 -4.717 1.00 95.94 183 SER A N 1
ATOM 1519 C CA . SER A 1 183 ? -11.269 12.350 -4.979 1.00 95.94 183 SER A CA 1
ATOM 1520 C C . SER A 1 183 ? -11.111 10.820 -4.987 1.00 95.94 183 SER A C 1
ATOM 1522 O O . SER A 1 183 ? -12.095 10.083 -4.854 1.00 95.94 183 SER A O 1
ATOM 1524 N N . LEU A 1 184 ? -9.874 10.325 -5.116 1.00 97.50 184 LEU A N 1
ATOM 1525 C CA . LEU A 1 184 ? -9.529 8.903 -5.093 1.00 97.50 184 LEU A CA 1
ATOM 1526 C C . LEU A 1 184 ? -9.402 8.330 -3.672 1.00 97.50 184 LEU A C 1
ATOM 1528 O O . LEU A 1 184 ? -9.382 7.108 -3.514 1.00 97.50 184 LEU A O 1
ATOM 1532 N N . THR A 1 185 ? -9.392 9.166 -2.632 1.00 97.62 185 THR A N 1
ATOM 1533 C CA . THR A 1 185 ? -9.190 8.726 -1.243 1.00 97.62 185 THR A CA 1
ATOM 1534 C C . THR A 1 185 ? -10.262 7.747 -0.781 1.00 97.62 185 THR A C 1
ATOM 1536 O O . THR A 1 185 ? -9.958 6.667 -0.270 1.00 97.62 185 THR A O 1
ATOM 1539 N N . LYS A 1 186 ? -11.540 8.066 -1.022 1.00 97.44 186 LYS A N 1
ATOM 1540 C CA . LYS A 1 186 ? -12.654 7.190 -0.637 1.00 97.44 186 LYS A CA 1
ATOM 1541 C C . LYS A 1 186 ? -12.538 5.775 -1.227 1.00 97.44 186 LYS A C 1
ATOM 1543 O O . LYS A 1 186 ? -12.601 4.817 -0.453 1.00 97.44 186 LYS A O 1
ATOM 1548 N N . PRO A 1 187 ? -12.405 5.577 -2.555 1.00 98.12 187 PRO A N 1
ATOM 1549 C CA . PRO A 1 187 ? -12.287 4.230 -3.109 1.00 98.12 187 PRO A CA 1
ATOM 1550 C C . PRO A 1 187 ? -11.002 3.501 -2.679 1.00 98.12 187 PRO A C 1
ATOM 1552 O O . PRO A 1 187 ? -11.045 2.275 -2.549 1.00 98.12 187 PRO A O 1
ATOM 1555 N N . VAL A 1 188 ? -9.898 4.211 -2.416 1.00 98.50 188 VAL A N 1
ATOM 1556 C CA . VAL A 1 188 ? -8.652 3.622 -1.889 1.00 98.50 188 VAL A CA 1
ATOM 1557 C C . VAL A 1 188 ? -8.853 3.084 -0.472 1.00 98.50 188 VAL A C 1
ATOM 1559 O O . VAL A 1 188 ? -8.672 1.886 -0.255 1.00 98.50 188 VAL A O 1
ATOM 1562 N N . ILE A 1 189 ? -9.336 3.906 0.466 1.00 98.19 189 ILE A N 1
ATOM 1563 C CA . ILE A 1 189 ? -9.560 3.482 1.859 1.00 98.19 189 ILE A CA 1
ATOM 1564 C C . ILE A 1 189 ? -10.570 2.333 1.920 1.00 98.19 189 ILE A C 1
ATOM 1566 O O . ILE A 1 189 ? -10.338 1.334 2.597 1.00 98.19 189 ILE A O 1
ATOM 1570 N N . LEU A 1 190 ? -11.668 2.403 1.159 1.00 98.12 190 LEU A N 1
ATOM 1571 C CA . LEU A 1 190 ? -12.628 1.295 1.099 1.00 98.12 190 LEU A CA 1
ATOM 1572 C C . LEU A 1 190 ? -12.013 0.007 0.527 1.00 98.12 190 LEU A C 1
ATOM 1574 O O . LEU A 1 190 ? -12.434 -1.087 0.908 1.00 98.12 190 LEU A O 1
ATOM 1578 N N . SER A 1 191 ? -11.023 0.110 -0.363 1.00 98.31 191 SER A N 1
ATOM 1579 C CA . SER A 1 191 ? -10.291 -1.051 -0.879 1.00 98.31 191 SER A CA 1
ATOM 1580 C C . SER A 1 191 ? -9.349 -1.643 0.173 1.00 98.31 191 SER A C 1
ATOM 1582 O O . SER A 1 191 ? -9.354 -2.862 0.339 1.00 98.31 191 SER A O 1
ATOM 1584 N N . LEU A 1 192 ? -8.621 -0.816 0.934 1.00 98.38 192 LEU A N 1
ATOM 1585 C CA . LEU A 1 192 ? -7.801 -1.277 2.066 1.00 98.38 192 LEU A CA 1
ATOM 1586 C C . LEU A 1 192 ? -8.664 -1.978 3.122 1.00 98.38 192 LEU A C 1
ATOM 1588 O O . LEU A 1 192 ? -8.383 -3.112 3.500 1.00 98.38 192 LEU A O 1
ATOM 1592 N N . LEU A 1 193 ? -9.788 -1.370 3.514 1.00 97.94 193 LEU A N 1
ATOM 1593 C CA . LEU A 1 193 ? -10.739 -1.977 4.454 1.00 97.94 193 LEU A CA 1
ATOM 1594 C C . LEU A 1 193 ? -11.333 -3.290 3.921 1.00 97.94 193 LEU A C 1
ATOM 1596 O O . LEU A 1 193 ? -11.575 -4.225 4.683 1.00 97.94 193 LEU A O 1
ATOM 1600 N N . LYS A 1 194 ? -11.552 -3.399 2.605 1.00 97.88 194 LYS A N 1
ATOM 1601 C CA . LYS A 1 194 ? -12.000 -4.646 1.970 1.00 97.88 194 LYS A CA 1
ATOM 1602 C C . LYS A 1 194 ? -10.926 -5.737 2.015 1.00 97.88 194 LYS A C 1
ATOM 1604 O O . LYS A 1 194 ? -11.272 -6.912 2.142 1.00 97.88 194 LYS A O 1
ATOM 1609 N N . PHE A 1 195 ? -9.655 -5.372 1.874 1.00 97.62 195 PHE A N 1
ATOM 1610 C CA . PHE A 1 195 ? -8.519 -6.297 1.882 1.00 97.62 195 PHE A CA 1
ATOM 1611 C C . PHE A 1 195 ? -7.901 -6.497 3.270 1.00 97.62 195 PHE A C 1
ATOM 1613 O O . PHE A 1 195 ? -6.860 -7.144 3.367 1.00 97.62 195 PHE A O 1
ATOM 1620 N N . TRP A 1 196 ? -8.555 -5.995 4.324 1.00 98.12 196 TRP A N 1
ATOM 1621 C CA . TRP A 1 196 ? -8.031 -6.017 5.685 1.00 98.12 196 TRP A CA 1
ATOM 1622 C C . TRP A 1 196 ? -7.582 -7.427 6.112 1.00 98.12 196 TRP A C 1
ATOM 1624 O O . TRP A 1 196 ? -8.396 -8.364 6.069 1.00 98.12 196 TRP A O 1
ATOM 1634 N N . PRO A 1 197 ? -6.316 -7.608 6.532 1.00 96.56 197 PRO A N 1
ATOM 1635 C CA . PRO A 1 197 ? -5.804 -8.899 6.976 1.00 96.56 197 PRO A CA 1
ATOM 1636 C C . PRO A 1 197 ? -6.559 -9.401 8.211 1.00 96.56 197 PRO A C 1
ATOM 1638 O O . PRO A 1 197 ? -6.720 -8.677 9.184 1.00 96.56 197 PRO A O 1
ATOM 1641 N N . LYS A 1 198 ? -7.024 -10.656 8.184 1.00 94.00 198 LYS A N 1
ATOM 1642 C CA . LYS A 1 198 ? -7.742 -11.277 9.321 1.00 94.00 198 LYS A CA 1
ATOM 1643 C C . LYS A 1 198 ? -6.930 -12.324 10.081 1.00 94.00 198 LYS A C 1
ATOM 1645 O O . LYS A 1 198 ? -7.329 -12.730 11.164 1.00 94.00 198 LYS A O 1
ATOM 1650 N N . VAL A 1 199 ? -5.847 -12.808 9.476 1.00 93.31 199 VAL A N 1
ATOM 1651 C CA . VAL A 1 199 ? -5.040 -13.938 9.974 1.00 93.31 199 VAL A CA 1
ATOM 1652 C C . VAL A 1 199 ? -3.535 -13.665 9.880 1.00 93.31 199 VAL A C 1
ATOM 1654 O O . VAL A 1 199 ? -2.739 -14.590 9.951 1.00 93.31 199 VAL A O 1
ATOM 1657 N N . HIS A 1 200 ? -3.135 -12.406 9.667 1.00 94.00 200 HIS A N 1
ATOM 1658 C CA . HIS A 1 200 ? -1.739 -12.024 9.448 1.00 94.00 200 HIS A CA 1
ATOM 1659 C C . HIS A 1 200 ? -1.437 -10.687 10.135 1.00 94.00 200 HIS A C 1
ATOM 1661 O O . HIS A 1 200 ? -1.523 -9.627 9.514 1.00 94.00 200 HIS A O 1
ATOM 1667 N N . SER A 1 201 ? -1.067 -10.736 11.416 1.00 96.06 201 SER A N 1
ATOM 1668 C CA . SER A 1 201 ? -0.862 -9.540 12.247 1.00 96.06 201 SER A CA 1
ATOM 1669 C C . SER A 1 201 ? 0.206 -8.574 11.710 1.00 96.06 201 SER A C 1
ATOM 1671 O O . SER A 1 201 ? -0.063 -7.375 11.715 1.00 96.06 201 SER A O 1
ATOM 1673 N N . PRO A 1 202 ? 1.365 -9.023 11.170 1.00 95.94 202 PRO A N 1
ATOM 1674 C CA . PRO A 1 202 ? 2.332 -8.091 10.576 1.00 95.94 202 PRO A CA 1
ATOM 1675 C C . PRO A 1 202 ? 1.748 -7.254 9.428 1.00 95.94 202 PRO A C 1
ATOM 1677 O O . PRO A 1 202 ? 1.929 -6.040 9.392 1.00 95.94 202 PRO A O 1
ATOM 1680 N N . LYS A 1 203 ? 0.952 -7.868 8.540 1.00 97.06 203 LYS A N 1
ATOM 1681 C CA . LYS A 1 203 ? 0.231 -7.141 7.489 1.00 97.06 203 LYS A CA 1
ATOM 1682 C C . LYS A 1 203 ? -0.816 -6.193 8.062 1.00 97.06 203 LYS A C 1
ATOM 1684 O O . LYS A 1 203 ? -1.019 -5.127 7.502 1.00 97.06 203 LYS A O 1
ATOM 1689 N N . GLU A 1 204 ? -1.492 -6.554 9.150 1.00 98.00 204 GLU A N 1
ATOM 1690 C CA . GLU A 1 204 ? -2.438 -5.644 9.805 1.00 98.00 204 GLU A CA 1
ATOM 1691 C C . GLU A 1 204 ? -1.729 -4.385 10.334 1.00 98.00 204 GLU A C 1
ATOM 1693 O O . GLU A 1 204 ? -2.220 -3.277 10.132 1.00 98.00 204 GLU A O 1
ATOM 1698 N N . VAL A 1 205 ? -0.532 -4.534 10.912 1.00 98.19 205 VAL A N 1
ATOM 1699 C CA . VAL A 1 205 ? 0.325 -3.404 11.312 1.00 98.19 205 VAL A CA 1
ATOM 1700 C C . VAL A 1 205 ? 0.765 -2.576 10.098 1.00 98.19 205 VAL A C 1
ATOM 1702 O O . VAL A 1 205 ? 0.729 -1.351 10.163 1.00 98.19 205 VAL A O 1
ATOM 1705 N N . MET A 1 206 ? 1.122 -3.209 8.976 1.00 98.19 206 MET A N 1
ATOM 1706 C CA . MET A 1 206 ? 1.449 -2.508 7.722 1.00 98.19 206 MET A CA 1
ATOM 1707 C C . MET A 1 206 ? 0.270 -1.684 7.192 1.00 98.19 206 MET A C 1
ATOM 1709 O O . MET A 1 206 ? 0.442 -0.506 6.905 1.00 98.19 206 MET A O 1
ATOM 1713 N N . PHE A 1 207 ? -0.942 -2.247 7.171 1.00 98.56 207 PHE A N 1
ATOM 1714 C CA . PHE A 1 207 ? -2.151 -1.519 6.767 1.00 98.56 207 PHE A CA 1
ATOM 1715 C C . PHE A 1 207 ? -2.443 -0.336 7.698 1.00 98.56 207 PHE A C 1
ATOM 1717 O O . PHE A 1 207 ? -2.879 0.713 7.234 1.00 98.56 207 PHE A O 1
ATOM 1724 N N . LEU A 1 208 ? -2.208 -0.486 9.007 1.00 98.44 208 LEU A N 1
ATOM 1725 C CA . LEU A 1 208 ? -2.314 0.623 9.958 1.00 98.44 208 LEU A CA 1
ATOM 1726 C C . LEU A 1 208 ? -1.226 1.684 9.733 1.00 98.44 208 LEU A C 1
ATOM 1728 O O . LEU A 1 208 ? -1.498 2.858 9.946 1.00 98.44 208 LEU A O 1
ATOM 1732 N N . ASN A 1 209 ? -0.022 1.310 9.296 1.00 98.06 209 ASN A N 1
ATOM 1733 C CA . ASN A 1 209 ? 0.997 2.282 8.894 1.00 98.06 209 ASN A CA 1
ATOM 1734 C C . ASN A 1 209 ? 0.556 3.082 7.669 1.00 98.06 209 ASN A C 1
ATOM 1736 O O . ASN A 1 209 ? 0.493 4.305 7.731 1.00 98.06 209 ASN A O 1
ATOM 1740 N N . GLU A 1 210 ? 0.183 2.392 6.594 1.00 98.50 210 GLU A N 1
ATOM 1741 C CA . GLU A 1 210 ? -0.235 3.033 5.346 1.00 98.50 210 GLU A CA 1
ATOM 1742 C C . GLU A 1 210 ? -1.479 3.910 5.539 1.00 98.50 210 GLU A C 1
ATOM 1744 O O . GLU A 1 210 ? -1.555 5.012 5.003 1.00 98.50 210 GLU A O 1
ATOM 1749 N N . LEU A 1 211 ? -2.456 3.458 6.333 1.00 98.31 211 LEU A N 1
ATOM 1750 C CA . LEU A 1 211 ? -3.632 4.270 6.632 1.00 98.31 211 LEU A CA 1
ATOM 1751 C C . LEU A 1 211 ? -3.286 5.559 7.383 1.00 98.31 211 LEU A C 1
ATOM 1753 O O . LEU A 1 211 ? -3.949 6.560 7.134 1.00 98.31 211 LEU A O 1
ATOM 1757 N N . GLU A 1 212 ? -2.287 5.563 8.269 1.00 97.69 212 GLU A N 1
ATOM 1758 C CA . GLU A 1 212 ? -1.857 6.800 8.929 1.00 97.69 212 GLU A CA 1
ATOM 1759 C C . GLU A 1 212 ? -1.227 7.758 7.916 1.00 97.69 212 GLU A C 1
ATOM 1761 O O . GLU A 1 212 ? -1.649 8.907 7.846 1.00 97.69 212 GLU A O 1
ATOM 1766 N N . GLU A 1 213 ? -0.328 7.271 7.055 1.00 97.44 213 GLU A N 1
ATOM 1767 C CA . GLU A 1 213 ? 0.281 8.092 5.996 1.00 97.44 213 GLU A CA 1
ATOM 1768 C C . GLU A 1 213 ? -0.772 8.685 5.041 1.00 97.44 213 GLU A C 1
ATOM 1770 O O . GLU A 1 213 ? -0.670 9.834 4.615 1.00 97.44 213 GLU A O 1
ATOM 1775 N N . ILE A 1 214 ? -1.828 7.926 4.724 1.00 98.25 214 ILE A N 1
ATOM 1776 C CA . ILE A 1 214 ? -2.963 8.419 3.930 1.00 98.25 214 ILE A CA 1
ATOM 1777 C C . ILE A 1 214 ? -3.754 9.488 4.694 1.00 98.25 214 ILE A C 1
ATOM 1779 O O . ILE A 1 214 ? -4.206 10.465 4.092 1.00 98.25 214 ILE A O 1
ATOM 1783 N N . LEU A 1 215 ? -3.966 9.302 5.999 1.00 97.69 215 LEU A N 1
ATOM 1784 C CA . LEU A 1 215 ? -4.675 10.269 6.832 1.00 97.69 215 LEU A CA 1
ATOM 1785 C C . LEU A 1 215 ? -3.868 11.549 7.055 1.00 97.69 215 LEU A C 1
ATOM 1787 O O . LEU A 1 215 ? -4.488 12.591 7.209 1.00 97.69 215 LEU A O 1
ATOM 1791 N N . ASP A 1 216 ? -2.538 11.520 7.003 1.00 96.00 216 ASP A N 1
ATOM 1792 C CA . ASP A 1 216 ? -1.711 12.730 7.102 1.00 96.00 216 ASP A CA 1
ATOM 1793 C C . ASP A 1 216 ? -1.904 13.690 5.915 1.00 96.00 216 ASP A C 1
ATOM 1795 O O . ASP A 1 216 ? -1.726 14.900 6.055 1.00 96.00 216 ASP A O 1
ATOM 1799 N N . VAL A 1 217 ? -2.321 13.175 4.753 1.00 95.75 217 VAL A N 1
ATOM 1800 C CA . VAL A 1 217 ? -2.568 13.973 3.537 1.00 95.75 217 VAL A CA 1
ATOM 1801 C C . VAL A 1 217 ? -4.055 14.117 3.187 1.00 95.75 217 VAL A C 1
ATOM 1803 O O . VAL A 1 217 ? -4.395 14.695 2.153 1.00 95.75 217 VAL A O 1
ATOM 1806 N N . ILE A 1 218 ? -4.968 13.584 4.008 1.00 97.25 218 ILE A N 1
ATOM 1807 C CA . ILE A 1 218 ? -6.404 13.594 3.699 1.00 97.25 218 ILE A CA 1
ATOM 1808 C C . ILE A 1 218 ? -7.009 14.988 3.869 1.00 97.25 218 ILE A C 1
ATOM 1810 O O . ILE A 1 218 ? -6.775 15.663 4.865 1.00 97.25 218 ILE A O 1
ATOM 1814 N N . GLU A 1 219 ? -7.878 15.401 2.949 1.00 95.50 219 GLU A N 1
ATOM 1815 C CA . GLU A 1 219 ? -8.700 16.599 3.142 1.00 95.50 219 GLU A CA 1
ATOM 1816 C C . GLU A 1 219 ? -9.895 16.311 4.078 1.00 95.50 219 GLU A C 1
ATOM 1818 O O . GLU A 1 219 ? -10.534 15.258 3.944 1.00 95.50 219 GLU A O 1
ATOM 1823 N N . PRO A 1 220 ? -10.306 17.253 4.953 1.00 96.81 220 PRO A N 1
ATOM 1824 C CA . PRO A 1 220 ? -11.428 17.047 5.879 1.00 96.81 220 PRO A CA 1
ATOM 1825 C C . PRO A 1 220 ? -12.736 16.604 5.200 1.00 96.81 220 PRO A C 1
ATOM 1827 O O . PRO A 1 220 ? -13.471 15.761 5.720 1.00 96.81 220 PRO A O 1
ATOM 1830 N N . ALA A 1 221 ? -13.014 17.119 3.997 1.00 96.69 221 ALA A N 1
ATOM 1831 C CA . ALA A 1 221 ? -14.200 16.755 3.222 1.00 96.69 221 ALA A CA 1
ATOM 1832 C C . ALA A 1 221 ? -14.177 15.294 2.735 1.00 96.69 221 ALA A C 1
ATOM 1834 O O . ALA A 1 221 ? -15.228 14.654 2.647 1.00 96.69 221 ALA A O 1
ATOM 1835 N N . GLU A 1 222 ? -13.000 14.744 2.421 1.00 97.44 222 GLU A N 1
ATOM 1836 C CA . GLU A 1 222 ? -12.857 13.329 2.061 1.00 97.44 222 GLU A CA 1
ATOM 1837 C C . GLU A 1 222 ? -12.894 12.435 3.305 1.00 97.44 222 GLU A C 1
ATOM 1839 O O . GLU A 1 222 ? -13.531 11.377 3.275 1.00 97.44 222 GLU A O 1
ATOM 1844 N N . PHE A 1 223 ? -12.312 12.889 4.421 1.00 97.88 223 PHE A N 1
ATOM 1845 C CA . PHE A 1 223 ? -12.348 12.188 5.707 1.00 97.88 223 PHE A CA 1
ATOM 1846 C C . PHE A 1 223 ? -13.783 11.920 6.185 1.00 97.88 223 PHE A C 1
ATOM 1848 O O . PHE A 1 223 ? -14.131 10.786 6.530 1.00 97.88 223 PHE A O 1
ATOM 1855 N N . GLN A 1 224 ? -14.668 12.917 6.097 1.00 97.56 224 GLN A N 1
ATOM 1856 C CA . GLN A 1 224 ? -16.080 12.767 6.473 1.00 97.56 224 GLN A CA 1
ATOM 1857 C C . GLN A 1 224 ? -16.801 11.637 5.724 1.00 97.56 224 GLN A C 1
ATOM 1859 O O . GLN A 1 224 ? -17.722 11.019 6.262 1.00 97.56 224 GLN A O 1
ATOM 1864 N N . LYS A 1 225 ? -16.375 11.316 4.495 1.00 97.19 225 LYS A N 1
ATOM 1865 C CA . LYS A 1 225 ? -16.984 10.254 3.677 1.00 97.19 225 LYS A CA 1
ATOM 1866 C C . LYS A 1 225 ? -16.561 8.846 4.103 1.00 97.19 225 LYS A C 1
ATOM 1868 O O . LYS A 1 225 ? -17.207 7.883 3.678 1.00 97.19 225 LYS A O 1
ATOM 1873 N N . ILE A 1 226 ? -15.478 8.716 4.874 1.00 97.44 226 ILE A N 1
ATOM 1874 C CA . ILE A 1 226 ? -14.849 7.435 5.242 1.00 97.44 226 ILE A CA 1
ATOM 1875 C C . ILE A 1 226 ? -14.726 7.207 6.750 1.00 97.44 226 ILE A C 1
ATOM 1877 O O . ILE A 1 226 ? -14.473 6.073 7.152 1.00 97.44 226 ILE A O 1
ATOM 1881 N N . GLN A 1 227 ? -14.948 8.226 7.583 1.00 97.38 227 GLN A N 1
ATOM 1882 C CA . GLN A 1 227 ? -14.752 8.148 9.034 1.00 97.38 227 GLN A CA 1
ATOM 1883 C C . GLN A 1 227 ? -15.497 6.974 9.687 1.00 97.38 227 GLN A C 1
ATOM 1885 O O . GLN A 1 227 ? -14.911 6.199 10.432 1.00 97.38 227 GLN A O 1
ATOM 1890 N N . VAL A 1 228 ? -16.767 6.745 9.343 1.00 97.88 228 VAL A N 1
ATOM 1891 C CA . VAL A 1 228 ? -17.564 5.677 9.965 1.00 97.88 228 VAL A CA 1
ATOM 1892 C C . VAL A 1 228 ? -16.984 4.280 9.683 1.00 97.88 228 VAL A C 1
ATOM 1894 O O . VAL A 1 228 ? -16.741 3.539 10.638 1.00 97.88 228 VAL A O 1
ATOM 1897 N N . PRO A 1 229 ? -16.761 3.853 8.421 1.00 98.06 229 PRO A N 1
ATOM 1898 C CA . PRO A 1 229 ? -16.168 2.542 8.161 1.00 98.06 229 PRO A CA 1
ATOM 1899 C C . PRO A 1 229 ? -14.715 2.425 8.649 1.00 98.06 229 PRO A C 1
ATOM 1901 O O . PRO A 1 229 ? -14.345 1.352 9.123 1.00 98.06 229 PRO A O 1
ATOM 1904 N N . LEU A 1 230 ? -13.923 3.502 8.589 1.00 98.00 230 LEU A N 1
ATOM 1905 C CA . LEU A 1 230 ? -12.545 3.519 9.084 1.00 98.00 230 LEU A CA 1
ATOM 1906 C C . LEU A 1 230 ? -12.489 3.274 10.597 1.00 98.00 230 LEU A C 1
ATOM 1908 O O . LEU A 1 230 ? -11.839 2.332 11.046 1.00 98.00 230 LEU A O 1
ATOM 1912 N N . PHE A 1 231 ? -13.220 4.062 11.387 1.00 98.00 231 PHE A N 1
ATOM 1913 C CA . PHE A 1 231 ? -13.181 3.955 12.846 1.00 98.00 231 PHE A CA 1
ATOM 1914 C C . PHE A 1 231 ? -13.856 2.684 13.364 1.00 98.00 231 PHE A C 1
ATOM 1916 O O . PHE A 1 231 ? -13.445 2.152 14.389 1.00 98.00 231 PHE A O 1
ATOM 1923 N N . LYS A 1 232 ? -14.804 2.097 12.620 1.00 98.00 232 LYS A N 1
ATOM 1924 C CA . LYS A 1 232 ? -15.288 0.736 12.914 1.00 98.00 232 LYS A CA 1
ATOM 1925 C C . LYS A 1 232 ? -14.177 -0.309 12.817 1.00 98.00 232 LYS A C 1
ATOM 1927 O O . LYS A 1 232 ? -14.190 -1.272 13.583 1.00 98.00 232 LYS A O 1
ATOM 1932 N N . GLN A 1 233 ? -13.244 -0.150 11.878 1.00 98.19 233 GLN A N 1
ATOM 1933 C CA . GLN A 1 233 ? -12.095 -1.043 11.769 1.00 98.19 233 GLN A CA 1
ATOM 1934 C C . GLN A 1 233 ? -11.044 -0.728 12.839 1.00 98.19 233 GLN A C 1
ATOM 1936 O O . GLN A 1 233 ? -10.603 -1.653 13.513 1.00 98.19 233 GLN A O 1
ATOM 1941 N N . LEU A 1 234 ? -10.722 0.545 13.089 1.00 97.50 234 LEU A N 1
ATOM 1942 C CA . LEU A 1 234 ? -9.799 0.928 14.168 1.00 97.50 234 LEU A CA 1
ATOM 1943 C C . LEU A 1 234 ? -10.283 0.447 15.544 1.00 97.50 234 LEU A C 1
ATOM 1945 O O . LEU A 1 234 ? -9.488 -0.092 16.307 1.00 97.50 234 LEU A O 1
ATOM 1949 N N . ALA A 1 235 ? -11.585 0.525 15.835 1.00 96.50 235 ALA A N 1
ATOM 1950 C CA . ALA A 1 235 ? -12.174 -0.014 17.063 1.00 96.50 235 ALA A CA 1
ATOM 1951 C C . ALA A 1 235 ? -11.899 -1.521 17.239 1.00 96.50 235 ALA A C 1
ATOM 1953 O O . ALA A 1 235 ? -11.643 -1.995 18.350 1.00 96.50 235 ALA A O 1
ATOM 1954 N N . ARG A 1 236 ? -11.906 -2.288 16.139 1.00 96.00 236 ARG A N 1
ATOM 1955 C CA . ARG A 1 236 ? -11.531 -3.711 16.153 1.00 96.00 236 ARG A CA 1
ATOM 1956 C C . ARG A 1 236 ? -10.039 -3.897 16.401 1.00 96.00 236 ARG A C 1
ATOM 1958 O O . ARG A 1 236 ? -9.690 -4.754 17.203 1.00 96.00 236 ARG A O 1
ATOM 1965 N N . CYS A 1 237 ? -9.188 -3.091 15.767 1.00 96.50 237 CYS A N 1
ATOM 1966 C CA . CYS A 1 237 ? -7.736 -3.151 15.947 1.00 96.50 237 CYS A CA 1
ATOM 1967 C C . CYS A 1 237 ? -7.327 -2.815 17.387 1.00 96.50 237 CYS A C 1
ATOM 1969 O O . CYS A 1 237 ? -6.534 -3.537 17.979 1.00 96.50 237 CYS A O 1
ATOM 1971 N N . VAL A 1 238 ? -7.934 -1.787 17.988 1.00 94.75 238 VAL A N 1
ATOM 1972 C CA . VAL A 1 238 ? -7.752 -1.429 19.406 1.00 94.75 238 VAL A CA 1
ATOM 1973 C C . VAL A 1 238 ? -8.193 -2.562 20.335 1.00 94.75 238 VAL A C 1
ATOM 1975 O O . VAL A 1 238 ? -7.574 -2.795 21.368 1.00 94.75 238 VAL A O 1
ATOM 1978 N N . SER A 1 239 ? -9.241 -3.296 19.953 1.00 93.19 239 SER A N 1
ATOM 1979 C CA . SER A 1 239 ? -9.717 -4.473 20.690 1.00 93.19 239 SER A CA 1
ATOM 1980 C C . SER A 1 239 ? -8.947 -5.758 20.379 1.00 93.19 239 SER A C 1
ATOM 1982 O O . SER A 1 239 ? -9.331 -6.827 20.858 1.00 93.19 239 SER A O 1
ATOM 1984 N N . SER A 1 240 ? -7.909 -5.696 19.542 1.00 93.88 240 SER A N 1
ATOM 1985 C CA . SER A 1 240 ? -7.148 -6.877 19.154 1.00 93.88 240 SER A CA 1
ATOM 1986 C C . SER A 1 240 ? -6.373 -7.427 20.353 1.00 93.88 240 SER A C 1
ATOM 1988 O O . SER A 1 240 ? -5.725 -6.661 21.063 1.00 93.88 240 SER A O 1
ATOM 1990 N N . PRO A 1 241 ? -6.359 -8.755 20.571 1.00 91.62 241 PRO A N 1
ATOM 1991 C CA . PRO A 1 241 ? -5.507 -9.360 21.594 1.00 91.62 241 PRO A CA 1
ATOM 1992 C C . PRO A 1 241 ? -4.014 -9.300 21.224 1.00 91.62 241 PRO A C 1
ATOM 1994 O O . PRO A 1 241 ? -3.153 -9.548 22.075 1.00 91.62 241 PRO A O 1
ATOM 1997 N N . HIS A 1 242 ? -3.700 -9.012 19.956 1.00 95.12 242 HIS A N 1
ATOM 1998 C CA . HIS A 1 242 ? -2.337 -8.902 19.462 1.00 95.12 242 HIS A CA 1
ATOM 1999 C C . HIS A 1 242 ? -1.772 -7.515 19.773 1.00 95.12 242 HIS A C 1
ATOM 2001 O O . HIS A 1 242 ? -2.153 -6.523 19.148 1.00 95.12 242 HIS A O 1
ATOM 2007 N N . PHE A 1 243 ? -0.821 -7.450 20.709 1.00 94.31 243 PHE A N 1
ATOM 2008 C CA . PHE A 1 243 ? -0.367 -6.171 21.259 1.00 94.31 243 PHE A CA 1
ATOM 2009 C C . PHE A 1 243 ? 0.160 -5.202 20.191 1.00 94.31 243 PHE A C 1
ATOM 2011 O O . PHE A 1 243 ? -0.201 -4.037 20.246 1.00 94.31 243 PHE A O 1
ATOM 2018 N N . GLN A 1 244 ? 0.923 -5.661 19.187 1.00 96.69 244 GLN A N 1
ATOM 2019 C CA . GLN A 1 244 ? 1.457 -4.764 18.145 1.00 96.69 244 GLN A CA 1
ATOM 2020 C C . GLN A 1 244 ? 0.349 -4.111 17.306 1.00 96.69 244 GLN A C 1
ATOM 2022 O O . GLN A 1 244 ? 0.510 -2.989 16.845 1.00 96.69 244 GLN A O 1
ATOM 2027 N N . VAL A 1 245 ? -0.787 -4.795 17.118 1.00 97.44 245 VAL A N 1
ATOM 2028 C CA . VAL A 1 245 ? -1.925 -4.257 16.356 1.00 97.44 245 VAL A CA 1
ATOM 2029 C C . VAL A 1 245 ? -2.659 -3.216 17.197 1.00 97.44 245 VAL A C 1
ATOM 2031 O O . VAL A 1 245 ? -2.912 -2.110 16.721 1.00 97.44 245 VAL A O 1
ATOM 2034 N N . ALA A 1 246 ? -2.961 -3.549 18.455 1.00 95.88 246 ALA A N 1
ATOM 2035 C CA . ALA A 1 246 ? -3.638 -2.641 19.375 1.00 95.88 246 ALA A CA 1
ATOM 2036 C C . ALA A 1 246 ? -2.798 -1.389 19.662 1.00 95.88 246 ALA A C 1
ATOM 2038 O O . ALA A 1 246 ? -3.304 -0.273 19.574 1.00 95.88 246 ALA A O 1
ATOM 2039 N N . GLU A 1 247 ? -1.505 -1.569 19.940 1.00 95.62 247 GLU A N 1
ATOM 2040 C CA . GLU A 1 247 ? -0.536 -0.490 20.139 1.00 95.62 247 GLU A CA 1
ATOM 2041 C C . GLU A 1 247 ? -0.509 0.433 18.924 1.00 95.62 247 GLU A C 1
ATOM 2043 O O . GLU A 1 247 ? -0.718 1.640 19.053 1.00 95.62 247 GLU A O 1
ATOM 2048 N N . ARG A 1 248 ? -0.334 -0.141 17.728 1.00 97.56 248 ARG A N 1
ATOM 2049 C CA . ARG A 1 248 ? -0.242 0.639 16.500 1.00 97.56 248 ARG A CA 1
ATOM 2050 C C . ARG A 1 248 ? -1.509 1.439 16.201 1.00 97.56 248 ARG A C 1
ATOM 2052 O O . ARG A 1 248 ? -1.402 2.574 15.740 1.00 97.56 248 ARG A O 1
ATOM 2059 N N . ALA A 1 249 ? -2.683 0.864 16.461 1.00 97.19 249 ALA A N 1
ATOM 2060 C CA . ALA A 1 249 ? -3.962 1.543 16.288 1.00 97.19 249 ALA A CA 1
ATOM 2061 C C . ALA A 1 249 ? -4.168 2.667 17.318 1.00 97.19 249 ALA A C 1
ATOM 2063 O O . ALA A 1 249 ? -4.674 3.727 16.966 1.00 97.19 249 ALA A O 1
ATOM 2064 N N . LEU A 1 250 ? -3.755 2.467 18.574 1.00 95.44 250 LEU A N 1
ATOM 2065 C CA . LEU A 1 250 ? -3.848 3.492 19.622 1.00 95.44 250 LEU A CA 1
ATOM 2066 C C . LEU A 1 250 ? -2.901 4.673 19.375 1.00 95.44 250 LEU A C 1
ATOM 2068 O O . LEU A 1 250 ? -3.229 5.797 19.746 1.00 95.44 250 LEU A O 1
ATOM 2072 N N . TYR A 1 251 ? -1.768 4.449 18.703 1.00 95.69 251 TYR A N 1
ATOM 2073 C CA . TYR A 1 251 ? -0.840 5.520 18.332 1.00 95.69 251 TYR A CA 1
ATOM 2074 C C . TYR A 1 251 ? -1.442 6.581 17.400 1.00 95.69 251 TYR A C 1
ATOM 2076 O O . TYR A 1 251 ? -0.943 7.703 17.390 1.00 95.69 251 TYR A O 1
ATOM 2084 N N . TYR A 1 252 ? -2.551 6.294 16.709 1.00 96.44 252 TYR A N 1
ATOM 2085 C CA . TYR A 1 252 ? -3.278 7.300 15.923 1.00 96.44 252 TYR A CA 1
ATOM 2086 C C . TYR A 1 252 ? -3.734 8.478 16.790 1.00 96.44 252 TYR A C 1
ATOM 2088 O O . TYR A 1 252 ? -3.794 9.609 16.319 1.00 96.44 252 TYR A O 1
ATOM 2096 N N . CYS A 1 253 ? -4.020 8.231 18.073 1.00 93.56 253 CYS A N 1
ATOM 2097 C CA . CYS A 1 253 ? -4.419 9.275 19.010 1.00 93.56 253 CYS A CA 1
ATOM 2098 C C . CYS A 1 253 ? -3.263 10.206 19.429 1.00 93.56 253 CYS A C 1
ATOM 2100 O O . CYS A 1 253 ? -3.489 11.214 20.099 1.00 93.56 253 CYS A O 1
ATOM 2102 N N . ASN A 1 254 ? -2.025 9.891 19.040 1.00 93.44 254 ASN A N 1
ATOM 2103 C CA . ASN A 1 254 ? -0.862 10.748 19.270 1.00 93.44 254 ASN A CA 1
ATOM 2104 C C . ASN A 1 254 ? -0.536 11.627 18.056 1.00 93.44 254 ASN A C 1
ATOM 2106 O O . ASN A 1 254 ? 0.270 12.546 18.182 1.00 93.44 254 ASN A O 1
ATOM 2110 N N . ASN A 1 255 ? -1.141 11.359 16.898 1.00 95.75 255 ASN A N 1
ATOM 2111 C CA . ASN A 1 255 ? -0.972 12.172 15.704 1.00 95.75 255 ASN A CA 1
ATOM 2112 C C . ASN A 1 255 ? -1.875 13.414 15.799 1.00 95.75 255 ASN A C 1
ATOM 2114 O O . ASN A 1 255 ? -3.102 13.304 15.860 1.00 95.75 255 ASN A O 1
ATOM 2118 N N . GLU A 1 256 ? -1.265 14.602 15.827 1.00 95.50 256 GLU A N 1
ATOM 2119 C CA . GLU A 1 256 ? -1.973 15.875 16.024 1.00 95.50 256 GLU A CA 1
ATOM 2120 C C . GLU A 1 256 ? -3.009 16.146 14.927 1.00 95.50 256 GLU A C 1
ATOM 2122 O O . GLU A 1 256 ? -4.118 16.603 15.222 1.00 95.50 256 GLU A O 1
ATOM 2127 N N . TYR A 1 257 ? -2.682 15.828 13.671 1.00 97.44 257 TYR A N 1
ATOM 2128 C CA . TYR A 1 257 ? -3.589 16.058 12.554 1.00 97.44 257 TYR A CA 1
ATOM 2129 C C . TYR A 1 257 ? -4.790 15.116 12.611 1.00 97.44 257 TYR A C 1
ATOM 2131 O O . TYR A 1 257 ? -5.933 15.579 12.569 1.00 97.44 257 TYR A O 1
ATOM 2139 N N . ILE A 1 258 ? -4.559 13.817 12.820 1.00 97.31 258 ILE A N 1
ATOM 2140 C CA . ILE A 1 258 ? -5.644 12.839 12.995 1.00 97.31 258 ILE A CA 1
ATOM 2141 C C . ILE A 1 258 ? -6.525 13.223 14.186 1.00 97.31 258 ILE A C 1
ATOM 2143 O O . ILE A 1 258 ? -7.752 13.177 14.085 1.00 97.31 258 ILE A O 1
ATOM 2147 N N . MET A 1 259 ? -5.930 13.659 15.297 1.00 96.06 259 MET A N 1
ATOM 2148 C CA . MET A 1 259 ? -6.688 14.106 16.464 1.00 96.06 259 MET A CA 1
ATOM 2149 C C . MET A 1 259 ? -7.527 15.355 16.191 1.00 96.06 259 MET A C 1
ATOM 2151 O O . MET A 1 259 ? -8.651 15.435 16.689 1.00 96.06 259 MET A O 1
ATOM 2155 N N . SER A 1 260 ? -7.049 16.291 15.365 1.00 97.31 260 SER A N 1
ATOM 2156 C CA . SER A 1 260 ? -7.862 17.431 14.922 1.00 97.31 260 SER A CA 1
ATOM 2157 C C . SER A 1 260 ? -9.081 16.984 14.101 1.00 97.31 260 SER A C 1
ATOM 2159 O O . SER A 1 260 ? -10.204 17.394 14.396 1.00 97.31 260 SER A O 1
ATOM 2161 N N . LEU A 1 261 ? -8.901 16.039 13.168 1.00 97.25 261 LEU A N 1
ATOM 2162 C CA . LEU A 1 261 ? -9.992 15.471 12.369 1.00 97.25 261 LEU A CA 1
ATOM 2163 C C . LEU A 1 261 ? -11.010 14.723 13.242 1.00 97.25 261 LEU A C 1
ATOM 2165 O O . LEU A 1 261 ? -12.219 14.802 13.002 1.00 97.25 261 LEU A O 1
ATOM 2169 N N . ILE A 1 262 ? -10.530 14.009 14.265 1.00 96.88 262 ILE A N 1
ATOM 2170 C CA . ILE A 1 262 ? -11.375 13.342 15.261 1.00 96.88 262 ILE A CA 1
ATOM 2171 C C . ILE A 1 262 ? -12.178 14.370 16.058 1.00 96.88 262 ILE A C 1
ATOM 2173 O O . ILE A 1 262 ? -13.378 14.178 16.243 1.00 96.88 262 ILE A O 1
ATOM 2177 N N . SER A 1 263 ? -11.538 15.449 16.512 1.00 96.81 263 SER A N 1
ATOM 2178 C CA . SER A 1 263 ? -12.180 16.513 17.288 1.00 96.81 263 SER A CA 1
ATOM 2179 C C . SER A 1 263 ? -13.340 17.146 16.519 1.00 96.81 263 SER A C 1
ATOM 2181 O O . SER A 1 263 ? -14.454 17.230 17.039 1.00 96.81 263 SER A O 1
ATOM 2183 N N . ASP A 1 264 ? -13.117 17.492 15.251 1.00 97.25 264 ASP A N 1
ATOM 2184 C CA . ASP A 1 264 ? -14.129 18.116 14.391 1.00 97.25 264 ASP A CA 1
ATOM 2185 C C . ASP A 1 264 ? -15.324 17.195 14.091 1.00 97.25 264 ASP A C 1
ATOM 2187 O O . ASP A 1 264 ? -16.417 17.668 13.779 1.00 97.25 264 ASP A O 1
ATOM 2191 N N . ASN A 1 265 ? -15.143 15.874 14.202 1.00 97.31 265 ASN A N 1
ATOM 2192 C CA . ASN A 1 265 ? -16.171 14.880 13.888 1.00 97.31 265 ASN A CA 1
ATOM 2193 C C . ASN A 1 265 ? -16.497 13.944 15.070 1.00 97.31 265 ASN A C 1
ATOM 2195 O O . ASN A 1 265 ? -16.985 12.821 14.890 1.00 97.31 265 ASN A O 1
ATOM 2199 N N . VAL A 1 266 ? -16.267 14.411 16.301 1.00 96.50 266 VAL A N 1
ATOM 2200 C CA . VAL A 1 266 ? -16.356 13.591 17.521 1.00 96.50 266 VAL A CA 1
ATOM 2201 C C . VAL A 1 266 ? -17.734 12.954 17.724 1.00 96.50 266 VAL A C 1
ATOM 2203 O O . VAL A 1 266 ? -17.827 11.842 18.241 1.00 96.50 266 VAL A O 1
ATOM 2206 N N . HIS A 1 267 ? -18.801 13.615 17.263 1.00 95.88 267 HIS A N 1
ATOM 2207 C CA . HIS A 1 267 ? -20.180 13.132 17.371 1.00 95.88 267 HIS A CA 1
ATOM 2208 C C . HIS A 1 267 ? -20.418 11.785 16.681 1.00 95.88 267 HIS A C 1
ATOM 2210 O O . HIS A 1 267 ? -21.210 10.986 17.176 1.00 95.88 267 HIS A O 1
ATOM 2216 N N . GLU A 1 268 ? -19.713 11.514 15.581 1.00 96.25 268 GLU A N 1
ATOM 2217 C CA . GLU A 1 268 ? -19.804 10.243 14.855 1.00 96.25 268 GLU A CA 1
ATOM 2218 C C . GLU A 1 268 ? -18.748 9.239 15.339 1.00 96.25 268 GLU A C 1
ATOM 2220 O O . GLU A 1 268 ? -19.012 8.041 15.431 1.00 96.25 268 GLU A O 1
ATOM 2225 N N . ILE A 1 269 ? -17.543 9.716 15.669 1.00 97.19 269 ILE A N 1
ATOM 2226 C CA . ILE A 1 269 ? -16.387 8.857 15.963 1.00 97.19 269 ILE A CA 1
ATOM 2227 C C . ILE A 1 269 ? -16.426 8.294 17.388 1.00 97.19 269 ILE A C 1
ATOM 2229 O O . ILE A 1 269 ? -16.192 7.097 17.584 1.00 97.19 269 ILE A O 1
ATOM 2233 N N . LEU A 1 270 ? -16.723 9.129 18.388 1.00 95.62 270 LEU A N 1
ATOM 2234 C CA . LEU A 1 270 ? -16.665 8.725 19.794 1.00 95.62 270 LEU A CA 1
ATOM 2235 C C . LEU A 1 270 ? -17.618 7.558 20.108 1.00 95.62 270 LEU A C 1
ATOM 2237 O O . LEU A 1 270 ? -17.145 6.578 20.685 1.00 95.62 270 LEU A O 1
ATOM 2241 N N . PRO A 1 271 ? -18.896 7.554 19.674 1.00 95.88 271 PRO A N 1
ATOM 2242 C CA . PRO A 1 271 ? -19.786 6.416 19.915 1.00 95.88 271 PRO A CA 1
ATOM 2243 C C . PRO A 1 271 ? -19.293 5.089 19.314 1.00 95.88 271 PRO A C 1
ATOM 2245 O O . PRO A 1 271 ? -19.636 4.024 19.820 1.00 95.88 271 PRO A O 1
ATOM 2248 N N . ILE A 1 272 ? -18.484 5.129 18.247 1.00 96.38 272 ILE A N 1
ATOM 2249 C CA . ILE A 1 272 ? -17.923 3.931 17.601 1.00 96.38 272 ILE A CA 1
ATOM 2250 C C . ILE A 1 272 ? -16.711 3.406 18.377 1.00 96.38 272 ILE A C 1
ATOM 2252 O O . ILE A 1 272 ? -16.576 2.198 18.576 1.00 96.38 272 ILE A O 1
ATOM 2256 N N . MET A 1 273 ? -15.820 4.304 18.802 1.00 96.06 273 MET A N 1
ATOM 2257 C CA . MET A 1 273 ? -14.572 3.943 19.481 1.00 96.06 273 MET A CA 1
ATOM 2258 C C . MET A 1 273 ? -14.767 3.629 20.964 1.00 96.06 273 MET A C 1
ATOM 2260 O O . MET A 1 273 ? -14.049 2.792 21.515 1.00 96.06 273 MET A O 1
ATOM 2264 N N . PHE A 1 274 ? -15.736 4.276 21.614 1.00 94.50 274 PHE A N 1
ATOM 2265 C CA . PHE A 1 274 ? -15.938 4.186 23.056 1.00 94.50 274 PHE A CA 1
ATOM 2266 C C . PHE A 1 274 ? -16.133 2.743 23.557 1.00 94.50 274 PHE A C 1
AT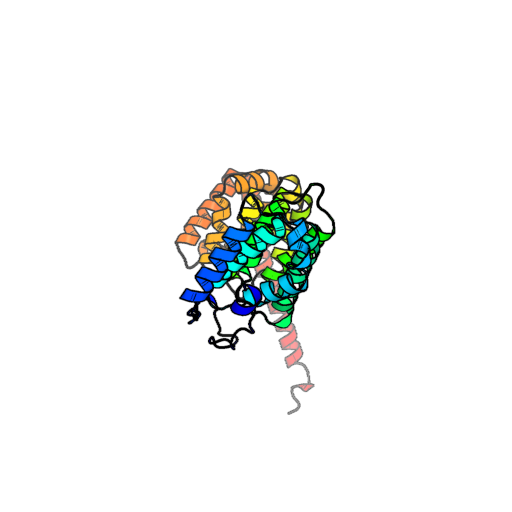OM 2268 O O . PHE A 1 274 ? -15.394 2.354 24.462 1.00 94.50 274 PHE A O 1
ATOM 2275 N N . PRO A 1 275 ? -17.010 1.900 22.966 1.00 92.69 275 PRO A N 1
ATOM 2276 C CA . PRO A 1 275 ? -17.194 0.523 23.432 1.00 92.69 275 PRO A CA 1
ATOM 2277 C C . PRO A 1 275 ? -15.904 -0.306 23.386 1.00 92.69 275 PRO A C 1
ATOM 2279 O O . PRO A 1 275 ? -15.637 -1.098 24.289 1.00 92.69 275 PRO A O 1
ATOM 2282 N N . ALA A 1 276 ? -15.082 -0.105 22.350 1.00 92.06 276 ALA A N 1
ATOM 2283 C CA . ALA A 1 276 ? -13.808 -0.799 22.184 1.00 92.06 276 ALA A CA 1
ATOM 2284 C C . ALA A 1 276 ? -12.780 -0.368 23.239 1.00 92.06 276 ALA A C 1
ATOM 2286 O O . ALA A 1 276 ? -12.126 -1.212 23.847 1.00 92.06 276 ALA A O 1
ATOM 2287 N N . LEU A 1 277 ? -12.654 0.933 23.498 1.00 91.88 277 LEU A N 1
ATOM 2288 C CA . LEU A 1 277 ? -11.727 1.451 24.505 1.00 91.88 277 LEU A CA 1
ATOM 2289 C C . LEU A 1 277 ? -12.171 1.081 25.927 1.00 91.88 277 LEU A C 1
ATOM 2291 O O . LEU A 1 277 ? -11.362 0.631 26.736 1.00 91.88 277 LEU A O 1
ATOM 2295 N N . TYR A 1 278 ? -13.462 1.231 26.224 1.00 88.81 278 TYR A N 1
ATOM 2296 C CA . TYR A 1 278 ? -14.000 1.029 27.565 1.00 88.81 278 TYR A CA 1
ATOM 2297 C C . TYR A 1 278 ? -13.982 -0.447 27.980 1.00 88.81 278 TYR A C 1
ATOM 2299 O O . TYR A 1 278 ? -13.551 -0.762 29.086 1.00 88.81 278 TYR A O 1
ATOM 2307 N N . LYS A 1 279 ? -14.354 -1.374 27.084 1.00 86.25 279 LYS A N 1
ATOM 2308 C CA . LYS A 1 279 ? -14.347 -2.817 27.380 1.00 86.25 279 LYS A CA 1
ATOM 2309 C C . LYS A 1 279 ? -12.939 -3.360 27.642 1.00 86.25 279 LYS A C 1
ATOM 2311 O O . LYS A 1 279 ? -12.749 -4.169 28.544 1.00 86.25 279 LYS A O 1
ATOM 2316 N N . ASN A 1 280 ? -11.950 -2.903 26.873 1.00 81.69 280 ASN A N 1
ATOM 2317 C CA . ASN A 1 280 ? -10.574 -3.401 26.977 1.00 81.69 280 ASN A CA 1
ATOM 2318 C C . ASN A 1 280 ? -9.766 -2.767 28.113 1.00 81.69 280 ASN A C 1
ATOM 2320 O O . ASN A 1 280 ? -8.657 -3.223 28.400 1.00 81.69 280 ASN A O 1
ATOM 2324 N N . ARG A 1 281 ? -10.336 -1.768 28.798 1.00 74.00 281 ARG A N 1
ATOM 2325 C CA . ARG A 1 281 ? -9.760 -1.139 29.988 1.00 74.00 281 ARG A CA 1
ATOM 2326 C C . ARG A 1 281 ? -9.404 -2.157 31.072 1.00 74.00 281 ARG A C 1
ATOM 2328 O O . ARG A 1 281 ? -8.406 -1.969 31.748 1.00 74.00 281 ARG A O 1
ATOM 2335 N N . GLU A 1 282 ? -10.195 -3.214 31.248 1.00 68.12 282 GLU A N 1
ATOM 2336 C CA . GLU A 1 282 ? -10.019 -4.171 32.355 1.00 68.12 282 GLU A CA 1
ATOM 2337 C C . GLU A 1 282 ? -9.545 -5.559 31.901 1.00 68.12 282 GLU A C 1
ATOM 2339 O O . GLU A 1 282 ? -9.112 -6.361 32.725 1.00 68.12 282 GLU A O 1
ATOM 2344 N N . SER A 1 283 ? -9.590 -5.851 30.596 1.00 71.75 283 SER A N 1
ATOM 2345 C CA . SER A 1 283 ? -9.371 -7.203 30.063 1.00 71.75 283 SER A CA 1
ATOM 2346 C C . SER A 1 283 ? -8.069 -7.394 29.283 1.00 71.75 283 SER A C 1
ATOM 2348 O O . SER A 1 283 ? -7.723 -8.534 28.969 1.00 71.75 283 SER A O 1
ATOM 2350 N N . HIS A 1 284 ? -7.349 -6.325 28.923 1.00 82.12 284 HIS A N 1
ATOM 2351 C CA . HIS A 1 284 ? -6.143 -6.470 28.107 1.00 82.12 284 HIS A CA 1
ATOM 2352 C C . HIS A 1 284 ? -4.942 -6.947 28.945 1.00 82.12 284 HIS A C 1
ATOM 2354 O O . HIS A 1 284 ? -4.572 -6.332 29.943 1.00 82.12 284 HIS A O 1
ATOM 2360 N N . TRP A 1 285 ? -4.287 -8.033 28.519 1.00 86.56 285 TRP A N 1
ATOM 2361 C CA . TRP A 1 285 ? -3.192 -8.674 29.265 1.00 86.56 285 TRP A CA 1
ATOM 2362 C C . TRP A 1 285 ? -1.898 -7.836 29.316 1.00 86.56 285 TRP A C 1
ATOM 2364 O O . TRP A 1 285 ? -1.107 -7.953 30.252 1.00 86.56 285 TRP A O 1
ATOM 2374 N N . ASN A 1 286 ? -1.666 -6.990 28.307 1.00 89.25 286 ASN A N 1
ATOM 2375 C CA . ASN A 1 286 ? -0.479 -6.137 28.203 1.00 89.25 286 ASN A CA 1
ATOM 2376 C C . ASN A 1 286 ? -0.689 -4.770 28.889 1.00 89.25 286 ASN A C 1
ATOM 2378 O O . ASN A 1 286 ? -1.578 -4.006 28.507 1.00 89.25 286 ASN A O 1
ATOM 2382 N N . LYS A 1 287 ? 0.183 -4.441 29.853 1.00 88.44 287 LYS A N 1
ATOM 2383 C CA . LYS A 1 287 ? 0.146 -3.199 30.650 1.00 88.44 287 LYS A CA 1
ATOM 2384 C C . LYS A 1 287 ? 0.402 -1.917 29.846 1.00 88.44 287 LYS A C 1
ATOM 2386 O O . LYS A 1 287 ? -0.115 -0.869 30.219 1.00 88.44 287 LYS A O 1
ATOM 2391 N N . THR A 1 288 ? 1.183 -1.971 28.769 1.00 90.69 288 THR A N 1
ATOM 2392 C CA . THR A 1 288 ? 1.448 -0.795 27.921 1.00 90.69 288 THR A CA 1
ATOM 2393 C C . THR A 1 288 ? 0.181 -0.371 27.187 1.00 90.69 288 THR A C 1
ATOM 2395 O O . THR A 1 288 ? -0.185 0.802 27.209 1.00 90.69 288 THR A O 1
ATOM 2398 N N . ILE A 1 289 ? -0.544 -1.344 26.627 1.00 90.75 289 ILE A N 1
ATOM 2399 C CA . ILE A 1 289 ? -1.822 -1.115 25.938 1.00 90.75 289 ILE A CA 1
ATOM 2400 C C . ILE A 1 289 ? -2.839 -0.485 26.882 1.00 90.75 289 ILE A C 1
ATOM 2402 O O . ILE A 1 289 ? -3.520 0.462 26.506 1.00 90.75 289 ILE A O 1
ATOM 2406 N N . TYR A 1 290 ? -2.888 -0.949 28.131 1.00 87.38 290 TYR A N 1
ATOM 2407 C CA . TYR A 1 290 ? -3.710 -0.330 29.166 1.00 87.38 290 TYR A CA 1
ATOM 2408 C C . TYR A 1 290 ? -3.400 1.168 29.302 1.00 87.38 290 TYR A C 1
ATOM 2410 O O . TYR A 1 290 ? -4.305 1.990 29.197 1.00 87.38 290 TYR A O 1
ATOM 2418 N N . GLY A 1 291 ? -2.126 1.546 29.453 1.00 90.19 291 GLY A N 1
ATOM 2419 C CA . GLY A 1 291 ? -1.722 2.955 29.528 1.00 90.19 291 GLY A CA 1
ATOM 2420 C C . GLY A 1 291 ? -2.174 3.783 28.318 1.00 90.19 291 GLY A C 1
ATOM 2421 O O . GLY A 1 291 ? -2.716 4.875 28.490 1.00 90.19 291 GLY A O 1
ATOM 2422 N N . LEU A 1 292 ? -2.021 3.235 27.109 1.00 93.62 292 LEU A N 1
ATOM 2423 C CA . LEU A 1 292 ? -2.447 3.881 25.865 1.00 93.62 292 LEU A CA 1
ATOM 2424 C C . LEU A 1 292 ? -3.975 4.042 25.775 1.00 93.62 292 LEU A C 1
ATOM 2426 O O . LEU A 1 292 ? -4.450 5.110 25.397 1.00 93.62 292 LEU A O 1
ATOM 2430 N N . ILE A 1 293 ? -4.754 3.034 26.187 1.00 93.00 293 ILE A N 1
ATOM 2431 C CA . ILE A 1 293 ? -6.226 3.107 26.230 1.00 93.00 293 ILE A CA 1
ATOM 2432 C C . ILE A 1 293 ? -6.688 4.221 27.176 1.00 93.00 293 ILE A C 1
ATOM 2434 O O . ILE A 1 293 ? -7.577 4.995 26.825 1.00 93.00 293 ILE A O 1
ATOM 2438 N N . TYR A 1 294 ? -6.086 4.333 28.364 1.00 90.75 294 TYR A N 1
ATOM 2439 C CA . TYR A 1 294 ? -6.413 5.416 29.299 1.00 90.75 294 TYR A CA 1
ATOM 2440 C C . TYR A 1 294 ? -6.063 6.791 28.733 1.00 90.75 294 TYR A C 1
ATOM 2442 O O . TYR A 1 294 ? -6.847 7.726 28.901 1.00 90.75 294 TYR A O 1
ATOM 2450 N N . GLY A 1 295 ? -4.916 6.910 28.058 1.00 93.25 295 GLY A N 1
ATOM 2451 C CA . GLY A 1 295 ? -4.530 8.127 27.343 1.00 93.25 295 GLY A CA 1
ATOM 2452 C C . GLY A 1 295 ? -5.584 8.534 26.314 1.00 93.25 295 GLY A C 1
ATOM 2453 O O . GLY A 1 295 ? -6.096 9.651 26.378 1.00 93.25 295 GLY A O 1
ATOM 2454 N N . ALA A 1 296 ? -5.989 7.599 25.453 1.00 94.31 296 ALA A N 1
ATOM 2455 C CA . ALA A 1 296 ? -7.010 7.832 24.436 1.00 94.31 296 ALA A CA 1
ATOM 2456 C C . ALA A 1 296 ? -8.375 8.209 25.046 1.00 94.31 296 ALA A C 1
ATOM 2458 O O . ALA A 1 296 ? -8.994 9.185 24.627 1.00 94.31 296 ALA A O 1
ATOM 2459 N N . LEU A 1 297 ? -8.843 7.491 26.077 1.00 93.75 297 LEU A N 1
ATOM 2460 C CA . LEU A 1 297 ? -10.099 7.818 26.773 1.00 93.75 297 LEU A CA 1
ATOM 2461 C C . LEU A 1 297 ? -10.071 9.227 27.374 1.00 93.75 297 LEU A C 1
ATOM 2463 O O . LEU A 1 297 ? -11.062 9.952 27.286 1.00 93.75 297 LEU A O 1
ATOM 2467 N N . LYS A 1 298 ? -8.937 9.623 27.962 1.00 93.81 298 LYS A N 1
ATOM 2468 C CA . LYS A 1 298 ? -8.753 10.964 28.517 1.00 93.81 298 LYS A CA 1
ATOM 2469 C C . LYS A 1 298 ? -8.837 12.032 27.423 1.00 93.81 298 LYS A C 1
ATOM 2471 O O . LYS A 1 298 ? -9.574 12.994 27.602 1.00 93.81 298 LYS A O 1
ATOM 2476 N N . GLN A 1 299 ? -8.163 11.835 26.290 1.00 94.31 299 GLN A N 1
ATOM 2477 C CA . GLN A 1 299 ? -8.237 12.758 25.151 1.00 94.31 299 GLN A CA 1
ATOM 2478 C C . GLN A 1 299 ? -9.675 12.897 24.626 1.00 94.31 299 GLN A C 1
ATOM 2480 O O . GLN A 1 299 ? -10.150 14.009 24.419 1.00 94.31 299 GLN A O 1
ATOM 2485 N N . PHE A 1 300 ? -10.417 11.794 24.482 1.00 94.38 300 PHE A N 1
ATOM 2486 C CA . PHE A 1 300 ? -11.826 11.850 24.070 1.00 94.38 300 PHE A CA 1
ATOM 2487 C C . PHE A 1 300 ? -12.716 12.604 25.068 1.00 94.38 300 PHE A C 1
ATOM 2489 O O . PHE A 1 300 ? -13.608 13.350 24.658 1.00 94.38 300 PHE A O 1
ATOM 2496 N N . MET A 1 301 ? -12.474 12.434 26.369 1.00 93.81 301 MET A N 1
ATOM 2497 C CA . MET A 1 301 ? -13.182 13.176 27.413 1.00 93.81 301 MET A CA 1
ATOM 2498 C C . MET A 1 301 ? -12.853 14.678 27.376 1.00 93.81 301 MET A C 1
ATOM 2500 O O . MET A 1 301 ? -13.749 15.492 27.591 1.00 93.81 301 MET A O 1
ATOM 2504 N N . GLU A 1 302 ? -11.599 15.046 27.094 1.00 95.06 302 GLU A N 1
ATOM 2505 C CA . GLU A 1 302 ? -11.162 16.442 26.944 1.00 95.06 302 GLU A CA 1
ATOM 2506 C C . GLU A 1 302 ? -11.788 17.119 25.715 1.00 95.06 302 GLU A C 1
ATOM 2508 O O . GLU A 1 302 ? -12.147 18.293 25.794 1.00 95.06 302 GLU A O 1
ATOM 2513 N N . ILE A 1 303 ? -11.986 16.383 24.613 1.00 94.75 303 ILE A N 1
ATOM 2514 C CA . ILE A 1 303 ? -12.656 16.893 23.405 1.00 94.75 303 ILE A CA 1
ATOM 2515 C C . ILE A 1 303 ? -14.133 17.193 23.680 1.00 94.75 303 ILE A C 1
ATOM 2517 O O . ILE A 1 303 ? -14.627 18.269 23.344 1.00 94.75 303 ILE A O 1
ATOM 2521 N N . ASN A 1 304 ? -14.871 16.234 24.251 1.00 94.62 304 ASN A N 1
ATOM 2522 C CA . ASN A 1 304 ? -16.301 16.405 24.501 1.00 94.62 304 ASN A CA 1
ATOM 2523 C C . ASN A 1 304 ? -16.784 15.589 25.711 1.00 94.62 304 ASN A C 1
ATOM 2525 O O . ASN A 1 304 ? -17.222 14.442 25.594 1.00 94.62 304 ASN A O 1
ATOM 2529 N N . GLN A 1 305 ? -16.761 16.220 26.887 1.00 95.25 305 GLN A N 1
ATOM 2530 C CA . GLN A 1 305 ? -17.155 15.589 28.147 1.00 95.25 305 GLN A CA 1
ATOM 2531 C C . GLN A 1 305 ? -18.638 15.184 28.191 1.00 95.25 305 GLN A C 1
ATOM 2533 O O . GLN A 1 305 ? -18.978 14.156 28.781 1.00 95.25 305 GLN A O 1
ATOM 2538 N N . THR A 1 306 ? -19.541 15.975 27.603 1.00 95.62 306 THR A N 1
ATOM 2539 C CA . THR A 1 306 ? -20.982 15.678 27.637 1.00 95.62 306 THR A CA 1
ATOM 2540 C C . THR A 1 306 ? -21.293 14.434 26.816 1.00 95.62 306 THR A C 1
ATOM 2542 O O . THR A 1 306 ? -21.903 13.503 27.340 1.00 95.62 306 THR A O 1
ATOM 2545 N N . LEU A 1 307 ? -20.778 14.363 25.586 1.00 95.06 307 LEU A N 1
ATOM 2546 C CA . LEU A 1 307 ? -20.933 13.198 24.720 1.00 95.06 307 LEU A CA 1
ATOM 2547 C C . LEU A 1 307 ? -20.255 11.954 25.307 1.00 95.06 307 LEU A C 1
ATOM 2549 O O . LEU A 1 307 ? -20.806 10.857 25.223 1.00 95.06 307 LEU A O 1
ATOM 2553 N N . PHE A 1 308 ? -19.091 12.110 25.942 1.00 95.31 308 PHE A N 1
ATOM 2554 C CA . PHE A 1 308 ? -18.412 11.008 26.623 1.00 95.31 308 PHE A CA 1
ATOM 2555 C C . PHE A 1 308 ? -19.292 10.397 27.722 1.00 95.31 308 PHE A C 1
ATOM 2557 O O . PHE A 1 308 ? -19.493 9.185 27.753 1.00 95.31 308 PHE A O 1
ATOM 2564 N N . ASN A 1 309 ? -19.889 11.231 28.578 1.00 93.94 309 ASN A N 1
ATOM 2565 C CA . ASN A 1 309 ? -20.794 10.771 29.634 1.00 93.94 309 ASN A CA 1
ATOM 2566 C C . ASN A 1 309 ? -22.068 10.113 29.079 1.00 93.94 309 ASN A C 1
ATOM 2568 O O . ASN A 1 309 ? -22.582 9.166 29.673 1.00 93.94 309 ASN A O 1
ATOM 2572 N N . GLU A 1 310 ? -22.589 10.592 27.947 1.00 94.69 310 GLU A N 1
ATOM 2573 C CA . GLU A 1 310 ? -23.702 9.935 27.253 1.00 94.69 310 GLU A CA 1
ATOM 2574 C C . GLU A 1 310 ? -23.313 8.550 26.723 1.00 94.69 310 GLU A C 1
ATOM 2576 O O . GLU A 1 310 ? -24.102 7.612 26.841 1.00 94.69 310 GLU A O 1
ATOM 2581 N N . CYS A 1 311 ? -22.099 8.399 26.185 1.00 93.81 311 CYS A N 1
ATOM 2582 C CA . CYS A 1 311 ? -21.590 7.109 25.716 1.00 93.81 311 CYS A CA 1
ATOM 2583 C C . CYS A 1 311 ? -21.408 6.113 26.869 1.00 93.81 311 CYS A C 1
ATOM 2585 O O . CYS A 1 311 ? -21.760 4.948 26.705 1.00 93.81 311 CYS A O 1
ATOM 2587 N N . VAL A 1 312 ? -20.941 6.570 28.040 1.00 92.56 312 VAL A N 1
ATOM 2588 C CA . VAL A 1 312 ? -20.867 5.743 29.261 1.00 92.56 312 VAL A CA 1
ATOM 2589 C C . VAL A 1 312 ? -22.249 5.188 29.611 1.00 92.56 312 VAL A C 1
ATOM 2591 O O . VAL A 1 312 ? -22.410 3.975 29.714 1.00 92.56 312 VAL A O 1
ATOM 2594 N N . LYS A 1 313 ? -23.264 6.058 29.718 1.00 92.31 313 LYS A N 1
ATOM 2595 C CA . LYS A 1 313 ? -24.636 5.644 30.062 1.00 92.31 313 LYS A CA 1
ATOM 2596 C C . LYS A 1 313 ? -25.212 4.659 29.048 1.00 92.31 313 LYS A C 1
ATOM 2598 O O . LYS A 1 313 ? -25.731 3.618 29.436 1.00 92.31 313 LYS A O 1
ATOM 2603 N N . LYS A 1 314 ? -25.079 4.957 27.750 1.00 91.75 314 LYS A N 1
ATOM 2604 C CA . LYS A 1 314 ? -25.550 4.063 26.679 1.00 91.75 314 LYS A CA 1
ATOM 2605 C C . LYS A 1 314 ? -24.876 2.696 26.740 1.00 91.75 314 LYS A C 1
ATOM 2607 O O . LYS A 1 314 ? -25.546 1.686 26.577 1.00 91.75 314 LYS A O 1
ATOM 2612 N N . PHE A 1 315 ? -23.572 2.654 26.999 1.00 89.06 315 PHE A N 1
ATOM 2613 C CA . PHE A 1 315 ? -22.834 1.398 27.097 1.00 89.06 315 PHE A CA 1
ATOM 2614 C C . PHE A 1 315 ? -23.283 0.544 28.296 1.00 89.06 315 PHE A C 1
ATOM 2616 O O . PHE A 1 315 ? -23.406 -0.676 28.171 1.00 89.06 315 PHE A O 1
ATOM 2623 N N . GLU A 1 316 ? -23.563 1.165 29.444 1.00 87.62 316 GLU A N 1
ATOM 2624 C CA . GLU A 1 316 ? -24.112 0.480 30.624 1.00 87.62 316 GLU A CA 1
ATOM 2625 C C . GLU A 1 316 ? -25.528 -0.065 30.358 1.00 87.62 316 GLU A C 1
ATOM 2627 O O . GLU A 1 316 ? -25.820 -1.220 30.680 1.00 87.62 316 GLU A O 1
ATOM 2632 N N . GLU A 1 317 ? -26.387 0.726 29.707 1.00 88.25 317 GLU A N 1
ATOM 2633 C CA . GLU A 1 317 ? -27.736 0.312 29.294 1.00 88.25 317 GLU A CA 1
ATOM 2634 C C . GLU A 1 317 ? -27.700 -0.862 28.296 1.00 88.25 317 GLU A C 1
ATOM 2636 O O . GLU A 1 317 ? -28.424 -1.848 28.461 1.00 88.25 317 GLU A O 1
ATOM 2641 N N . GLU A 1 318 ? -26.832 -0.792 27.282 1.00 85.62 318 GLU A N 1
ATOM 2642 C CA . GLU A 1 318 ? -26.646 -1.854 26.286 1.00 85.62 318 GLU A CA 1
ATOM 2643 C C . GLU A 1 318 ? -26.084 -3.138 26.906 1.00 85.62 318 GLU A C 1
ATOM 2645 O O . GLU A 1 318 ? -26.551 -4.230 26.576 1.00 85.62 318 GLU A O 1
ATOM 2650 N N . SER A 1 319 ? -25.151 -3.026 27.856 1.00 78.94 319 SER A N 1
ATOM 2651 C CA . SER A 1 319 ? -24.592 -4.185 28.563 1.00 78.94 319 SER A CA 1
ATOM 2652 C C . SER A 1 319 ? -25.666 -4.937 29.360 1.00 78.94 319 SER A C 1
ATOM 2654 O O . SER A 1 319 ? -25.744 -6.165 29.285 1.00 78.94 319 SER A O 1
ATOM 2656 N N . GLY A 1 320 ? -26.562 -4.223 30.053 1.00 77.31 320 GLY A N 1
ATOM 2657 C CA . GLY A 1 320 ? -27.692 -4.847 30.756 1.00 77.31 320 GLY A CA 1
ATOM 2658 C C . GLY A 1 320 ? -28.729 -5.480 29.812 1.00 77.31 320 GLY A C 1
ATOM 2659 O O . GLY A 1 320 ? -29.335 -6.515 30.123 1.00 77.31 320 GLY A O 1
ATOM 2660 N N . LEU A 1 321 ? -28.923 -4.899 28.623 1.00 80.12 321 LEU A N 1
ATOM 2661 C CA . LEU A 1 321 ? -29.784 -5.465 27.580 1.00 80.12 321 LEU A CA 1
ATOM 2662 C C . LEU A 1 321 ? -29.198 -6.744 26.977 1.00 80.12 321 LEU A C 1
ATOM 2664 O O . LEU A 1 321 ? -29.949 -7.685 26.712 1.00 80.12 321 LEU A O 1
ATOM 2668 N N . ASP A 1 322 ? -27.885 -6.803 26.770 1.00 78.75 322 ASP A N 1
ATOM 2669 C CA . ASP A 1 322 ? -27.219 -7.986 26.229 1.00 78.75 322 ASP A CA 1
ATOM 2670 C C . ASP A 1 322 ? -27.274 -9.165 27.206 1.00 78.75 322 ASP A C 1
ATOM 2672 O O . ASP A 1 322 ? -27.618 -10.272 26.789 1.00 78.75 322 ASP A O 1
ATOM 2676 N N . GLU A 1 323 ? -27.103 -8.936 28.512 1.00 78.38 323 GLU A N 1
ATOM 2677 C CA . GLU A 1 323 ? -27.360 -9.967 29.531 1.00 78.38 323 GLU A CA 1
ATOM 2678 C C . GLU A 1 323 ? -28.805 -10.488 29.481 1.00 78.38 323 GLU A C 1
ATOM 2680 O O . GLU A 1 323 ? -29.066 -11.683 29.644 1.00 78.38 323 GLU A O 1
ATOM 2685 N N . THR A 1 324 ? -29.765 -9.597 29.224 1.00 81.00 324 THR A N 1
ATOM 2686 C CA . THR A 1 324 ? -31.184 -9.957 29.106 1.00 81.00 324 THR A CA 1
ATOM 2687 C C . THR A 1 324 ? -31.452 -10.776 27.841 1.00 81.00 324 THR A C 1
ATOM 2689 O O . THR A 1 324 ? -32.171 -11.777 27.893 1.00 81.00 324 THR A O 1
ATOM 2692 N N . LYS A 1 325 ? -30.846 -10.408 26.706 1.00 83.56 325 LYS A N 1
ATOM 2693 C CA . LYS A 1 325 ? -30.931 -11.176 25.453 1.00 83.56 325 LYS A CA 1
ATOM 2694 C C . LYS A 1 325 ? -30.276 -12.549 25.581 1.00 83.56 325 LYS A C 1
ATOM 2696 O O . LYS A 1 325 ? -30.816 -13.521 25.053 1.00 83.56 325 LYS A O 1
ATOM 2701 N N . GLU A 1 326 ? -29.144 -12.645 26.275 1.00 82.75 326 GLU A N 1
ATOM 2702 C CA . GLU A 1 326 ? -28.455 -13.910 26.547 1.00 82.75 326 GLU A CA 1
ATOM 2703 C C . GLU A 1 326 ? -29.368 -14.846 27.355 1.00 82.75 326 GLU A C 1
ATOM 2705 O O . GLU A 1 326 ? -29.570 -15.999 26.969 1.00 82.75 326 GLU A O 1
ATOM 2710 N N . LYS A 1 327 ? -30.024 -14.328 28.406 1.00 85.94 327 LYS A N 1
ATOM 2711 C CA . LYS A 1 327 ? -31.022 -15.075 29.195 1.00 85.94 327 LYS A CA 1
ATOM 2712 C C . LYS A 1 327 ? -32.205 -15.535 28.344 1.00 85.94 327 LYS A C 1
ATOM 2714 O O . LYS A 1 327 ? -32.541 -16.715 28.362 1.00 85.94 327 LYS A O 1
ATOM 2719 N N . GLN A 1 328 ? -32.789 -14.652 27.532 1.00 87.38 328 GLN A N 1
ATOM 2720 C CA . GLN A 1 328 ? -33.888 -15.019 26.626 1.00 87.38 328 GLN A CA 1
ATOM 2721 C C . GLN A 1 328 ? -33.472 -16.095 25.614 1.00 87.38 328 GLN A C 1
ATOM 2723 O O . GLN A 1 328 ? -34.242 -17.010 25.318 1.00 87.38 328 GLN A O 1
ATOM 2728 N N . ARG A 1 329 ? -32.242 -16.018 25.092 1.00 88.81 329 ARG A N 1
ATOM 2729 C CA . ARG A 1 329 ? -31.686 -17.032 24.191 1.00 88.81 329 ARG A CA 1
ATOM 2730 C C . ARG A 1 329 ? -31.530 -18.373 24.906 1.00 88.81 329 ARG A C 1
ATOM 2732 O O . ARG A 1 329 ? -31.890 -19.397 24.332 1.00 88.81 329 ARG A O 1
ATOM 2739 N N . GLN A 1 330 ? -31.032 -18.379 26.142 1.00 89.44 330 GLN A N 1
ATOM 2740 C CA . GLN A 1 330 ? -30.923 -19.593 26.956 1.00 89.44 330 GLN A CA 1
ATOM 2741 C C . GLN A 1 330 ? -32.297 -20.209 27.242 1.00 89.44 330 GLN A C 1
ATOM 2743 O O . GLN A 1 330 ? -32.475 -21.408 27.043 1.00 89.44 330 GLN A O 1
ATOM 2748 N N . GLU A 1 331 ? -33.288 -19.403 27.624 1.00 91.44 331 GLU A N 1
ATOM 2749 C CA . GLU A 1 331 ? -34.666 -19.862 27.834 1.00 91.44 331 GLU A CA 1
ATOM 2750 C C . GLU A 1 331 ? -35.276 -20.456 26.558 1.00 91.44 331 GLU A C 1
ATOM 2752 O O . GLU A 1 331 ? -35.945 -21.490 26.603 1.00 91.44 331 GLU A O 1
ATOM 2757 N N . PHE A 1 332 ? -35.033 -19.831 25.402 1.00 91.56 332 PHE A N 1
ATOM 2758 C CA . PHE A 1 332 ? -35.474 -20.361 24.115 1.00 91.56 332 PHE A CA 1
ATOM 2759 C C . PHE A 1 332 ? -34.837 -21.725 23.825 1.00 91.56 332 PHE A C 1
ATOM 2761 O O . PHE A 1 332 ? -35.551 -22.675 23.504 1.00 91.56 332 PHE A O 1
ATOM 2768 N N . TRP A 1 333 ? -33.519 -21.860 24.005 1.00 91.12 333 TRP A N 1
ATOM 2769 C CA . TRP A 1 333 ? -32.824 -23.139 23.827 1.00 91.12 333 TRP A CA 1
ATOM 2770 C C . TRP A 1 333 ? -33.307 -24.217 24.800 1.00 91.12 333 TRP A C 1
ATOM 2772 O O . TRP A 1 333 ? -33.477 -25.363 24.391 1.00 91.12 333 TRP A O 1
ATOM 2782 N N . GLN A 1 334 ? -33.605 -23.862 26.051 1.00 90.62 334 GLN A N 1
ATOM 2783 C CA . GLN A 1 334 ? -34.184 -24.790 27.025 1.00 90.62 334 GLN A CA 1
ATOM 2784 C C . GLN A 1 334 ? -35.576 -25.270 26.602 1.00 90.62 334 GLN A C 1
ATOM 2786 O O . GLN A 1 334 ? -35.868 -26.461 26.703 1.00 90.62 334 GLN A O 1
ATOM 2791 N N . LYS A 1 335 ? -36.426 -24.382 26.069 1.00 90.56 335 LYS A N 1
ATOM 2792 C CA . LYS A 1 335 ? -37.736 -24.771 25.519 1.00 90.56 335 LYS A CA 1
ATOM 2793 C C . LYS A 1 335 ? -37.590 -25.712 24.325 1.00 90.56 335 LYS A C 1
ATOM 2795 O O . LYS A 1 335 ? -38.285 -26.722 24.268 1.00 90.56 335 LYS A O 1
ATOM 2800 N N . VAL A 1 336 ? -36.660 -25.423 23.411 1.00 90.75 336 VAL A N 1
ATOM 2801 C CA . VAL A 1 336 ? -36.350 -26.305 22.273 1.00 90.75 336 VAL A CA 1
ATOM 2802 C C . VAL A 1 336 ? -35.877 -27.677 22.763 1.00 90.75 336 VAL A C 1
ATOM 2804 O O . VAL A 1 336 ? -36.356 -28.698 22.274 1.00 90.75 336 VAL A O 1
ATOM 2807 N N . GLN A 1 337 ? -34.997 -27.722 23.766 1.00 88.50 337 GLN A N 1
ATOM 2808 C CA . GLN A 1 337 ? -34.517 -28.969 24.363 1.00 88.50 337 GLN A CA 1
ATOM 2809 C C . GLN A 1 337 ? -35.657 -29.775 25.006 1.00 88.50 337 GLN A C 1
ATOM 2811 O O . GLN A 1 337 ? -35.751 -30.981 24.789 1.00 88.50 337 GLN A O 1
ATOM 2816 N N . GLN A 1 338 ? -36.554 -29.126 25.753 1.00 87.56 338 GLN A N 1
ATOM 2817 C CA . GLN A 1 338 ? -37.717 -29.787 26.355 1.00 87.56 338 GLN A CA 1
ATOM 2818 C C . GLN A 1 338 ? -38.681 -30.340 25.299 1.00 87.56 338 GLN A C 1
ATOM 2820 O O . GLN A 1 338 ? -39.128 -31.480 25.420 1.00 87.56 338 GLN A O 1
ATOM 2825 N N . MET A 1 339 ? -38.960 -29.574 24.239 1.00 85.88 339 MET A N 1
ATOM 2826 C CA . MET A 1 339 ? -39.769 -30.037 23.107 1.00 85.88 339 MET A CA 1
ATOM 2827 C C . MET A 1 339 ? -39.124 -31.231 22.391 1.00 85.88 339 MET A C 1
ATOM 2829 O O . MET A 1 339 ? -39.829 -32.159 22.005 1.00 85.88 339 MET A O 1
ATOM 2833 N N . ALA A 1 340 ? -37.795 -31.241 22.249 1.00 83.19 340 ALA A N 1
ATOM 2834 C CA . ALA A 1 340 ? -37.068 -32.361 21.658 1.00 83.19 340 ALA A CA 1
ATOM 2835 C C . ALA A 1 340 ? -37.152 -33.636 22.519 1.00 83.19 340 ALA A C 1
ATOM 2837 O O . ALA A 1 340 ? -37.353 -34.715 21.971 1.00 83.19 340 ALA A O 1
ATOM 2838 N N . ILE A 1 341 ? -37.063 -33.519 23.851 1.00 82.56 341 ILE A N 1
ATOM 2839 C CA . ILE A 1 341 ? -37.202 -34.653 24.789 1.00 82.56 341 ILE A CA 1
ATOM 2840 C C . ILE A 1 341 ? -38.623 -35.237 24.764 1.00 82.56 341 ILE A C 1
ATOM 2842 O O . ILE A 1 341 ? -38.799 -36.445 24.879 1.00 82.56 341 ILE A O 1
ATOM 2846 N N . GLN A 1 342 ? -39.642 -34.392 24.598 1.00 79.75 342 GLN A N 1
ATOM 2847 C CA . GLN A 1 342 ? -41.044 -34.819 24.510 1.00 79.75 342 GLN A CA 1
ATOM 2848 C C . GLN A 1 342 ? -41.433 -35.358 23.125 1.00 79.75 342 GLN A C 1
ATOM 2850 O O . GLN A 1 342 ? -42.565 -35.807 22.942 1.00 79.75 342 GLN A O 1
ATOM 2855 N N . ASN A 1 343 ? -40.525 -35.320 22.145 1.00 72.81 343 ASN A N 1
ATOM 2856 C CA . ASN A 1 343 ? -40.812 -35.767 20.792 1.00 72.81 343 ASN A CA 1
ATOM 2857 C C . ASN A 1 343 ? -40.800 -37.313 20.720 1.00 72.81 343 ASN A C 1
ATOM 2859 O O . ASN A 1 343 ? -39.745 -37.923 20.921 1.00 72.81 343 ASN A O 1
ATOM 2863 N N . PRO A 1 344 ? -41.928 -37.979 20.394 1.00 65.00 344 PRO A N 1
ATOM 2864 C CA . PRO A 1 344 ? -42.063 -39.440 20.479 1.00 65.00 344 PRO A CA 1
ATOM 2865 C C . PRO A 1 344 ? -41.113 -40.241 19.575 1.00 65.00 344 PRO A C 1
ATOM 2867 O O . PRO A 1 344 ? -40.954 -41.441 19.771 1.00 65.00 344 PRO A O 1
ATOM 2870 N N . GLN A 1 345 ? -40.475 -39.606 18.586 1.00 61.12 345 GLN A N 1
ATOM 2871 C CA . GLN A 1 345 ? -39.550 -40.273 17.662 1.00 61.12 345 GLN A CA 1
ATOM 2872 C C . GLN A 1 345 ? -38.140 -40.515 18.227 1.00 61.12 345 GLN A C 1
ATOM 2874 O O . GLN A 1 345 ? -37.346 -41.184 17.576 1.00 61.12 345 GLN A O 1
ATOM 2879 N N . VAL A 1 346 ? -37.822 -40.020 19.429 1.00 55.91 346 VAL A N 1
ATOM 2880 C CA . VAL A 1 346 ? -36.521 -40.260 20.093 1.00 55.91 346 VAL A CA 1
ATOM 2881 C C . VAL A 1 346 ? -36.597 -41.414 21.115 1.00 55.91 346 VAL A C 1
ATOM 2883 O O . VAL A 1 346 ? -35.572 -41.882 21.596 1.00 55.91 346 VAL A O 1
ATOM 2886 N N . GLY A 1 347 ? -37.801 -41.919 21.421 1.00 53.38 347 GLY A N 1
ATOM 2887 C CA . GLY A 1 347 ? -38.043 -42.989 22.403 1.00 53.38 347 GLY A CA 1
ATOM 2888 C C . GLY A 1 347 ? -38.352 -44.378 21.827 1.00 53.38 347 GLY A C 1
ATOM 2889 O O . GLY A 1 347 ? -38.740 -45.260 22.586 1.00 53.38 347 GLY A O 1
ATOM 2890 N N . ALA A 1 348 ? -38.221 -44.582 20.514 1.00 45.03 348 ALA A N 1
ATOM 2891 C CA . ALA A 1 348 ? -38.400 -45.887 19.873 1.00 45.03 348 ALA A CA 1
ATOM 2892 C C . ALA A 1 348 ? -37.043 -46.434 19.403 1.00 45.03 348 ALA A C 1
ATOM 2894 O O . ALA A 1 348 ? -36.721 -46.393 18.216 1.00 45.03 348 ALA A O 1
ATOM 2895 N N . GLY A 1 349 ? -36.246 -46.898 20.365 1.00 42.84 349 GLY A N 1
ATOM 2896 C CA . GLY A 1 349 ? -35.026 -47.679 20.166 1.00 42.84 349 GLY A CA 1
ATOM 2897 C C . GLY A 1 349 ? -34.976 -48.794 21.190 1.00 42.84 349 GLY A C 1
ATOM 2898 O O . GLY A 1 349 ? -35.016 -48.447 22.391 1.00 42.84 349 GLY A O 1
#